Protein AF-A0A022Q478-F1 (afdb_monomer)

Nearest PDB structures (foldseek):
  3pya-assembly1_A  TM=8.268E-01  e=3.410E-11  Arabidopsis thaliana
  3pyb-assembly2_B  TM=8.211E-01  e=2.857E-10  Arabidopsis thaliana
  3pyb-assembly3_C  TM=8.195E-01  e=8.093E-10  Arabidopsis thaliana
  9d28-assembly2_A  TM=6.918E-01  e=4.727E-05  Thuja plicata
  6wkj-assembly1_A  TM=4.037E-01  e=2.045E-01  Streptomyces sp.

Solvent-accessible surface area (backbone atoms only — not comparable to full-atom values): 15703 Å² total; per-residue (Å²): 106,69,95,74,73,40,69,67,59,55,53,50,52,37,53,52,50,43,51,36,29,54,52,50,48,57,51,47,53,52,50,52,50,50,41,60,76,67,45,37,58,84,67,71,49,48,74,64,58,53,49,51,40,43,48,52,27,46,77,64,48,54,54,75,91,43,48,65,28,30,53,48,41,31,52,49,55,54,53,52,48,45,54,49,56,55,51,57,61,58,70,81,36,99,82,54,80,75,86,75,66,66,49,74,69,51,52,53,48,50,51,49,54,48,51,53,50,50,49,52,51,27,52,54,32,24,76,74,70,74,47,86,45,57,65,60,56,50,51,53,51,49,54,52,50,39,34,65,71,63,80,42,100,55,80,79,51,66,53,48,55,45,43,50,50,33,28,47,47,64,66,71,52,52,98,88,50,74,58,79,79,29,73,68,48,50,51,50,38,56,53,44,36,52,48,48,50,53,37,50,49,59,60,74,46,93,62,57,76,73,59,47,58,53,52,54,55,50,47,52,53,52,52,50,49,49,50,49,65,47,68,48,77,67,78,95,52,88,75,53,66,66,54,39,46,43,49,53,50,54,47,51,47,47,49,49,68,43,70,50,53,70,71,56,49,53,54,49,46,46,49,64,58,71,48,76,69,129

Sequence (278 aa):
MPEINEKRYLELGKLDYNRCQAQHQMEWNHMQQWYEHSNLEEFGVSKKELLLAFFVASSSIFETERYGERIAWVKTNILSNILSNHYYSTEDSSEQRTALGYSYTKVHRLIAILLETLQESTTHVLDRTGVDVSNLLLDLWGAWLKKLTGEGDEEIEQVELIVGTLNICGGHISSKDDKLSHDEYTTLCRLSNKICGQLAEFKNGNKKVNDVEWTTSEIDKDMQLLLKLVLHPNSSCNLSKDVKQTFFVVVRAFYYKAYFATEQIDSHISKVLFEKVV

Secondary structure (DSSP, 8-state):
-TTTS-HHHHHHHHHHHHHHHHHHHHHHHHHHHHHHHTTGGGGT--HHHHHHHHHHHHHHS--GGGHHHHHHHHHHHHHHHHHHHHHHHHHS-SS---SS---HHHHHHHHHHHHHHHHHHHHHHHHHHS---HHHHHHHHHHHHHHHTTSSSS---HHHHHHHHHHHHTT-S-TT-GGGG-HHHHHHHHHHHHHHHHHHHHHH----HHHHHHHHHHHHHHHHHHHHHHHS---SS---HHHHHHHHHHHHHHHHHHHS-HHHHHHHHIIIII----

Radius of gyration: 19.9 Å; Cα contacts (8 Å, |Δi|>4): 215; chains: 1; bounding box: 51×46×58 Å

Foldseek 3Di:
DCVVPPVVVVVVVQVQLQVLLVLLLVVLVVLVVLCVVLVLVLLVDDPLNLLLQLLLLCVLPSDNLLVLLSLLLSLLVSLVVSLLVVLVVVPPDPPPCDDSNQDPVNVVSSVVSVLVSLVVLQVLLCVVPVAGCSCQLCVLVVVLVCVSNVVDPDDRQSLSNSLSSSCSSVVVDHPVDPLCVDPLNVVLSVLLSVLLVLLVCLQVDPDDPVVNVVSVVVSVVSLVVLVCSLPPDDPVDDRDSVSSVSSNSSSVSSNVVSPDDPVVSVVVSCCSNPNRDD

Organism: Erythranthe guttata (NCBI:txid4155)

pLDDT: mean 85.57, std 15.4, range [39.81, 98.69]

Mean predicted aligned error: 7.25 Å

InterPro domains:
  IPR008949 Isoprenoid synthase domain superfamily [G3DSA:1.10.600.10] (20-278)
  IPR008949 Isoprenoid synthase domain superfamily [SSF48576] (7-213)
  IPR050148 Terpene synthase-like [PTHR31739] (1-276)

Structure (mmCIF, N/CA/C/O backbone):
data_AF-A0A022Q478-F1
#
_entry.id   AF-A0A022Q478-F1
#
loop_
_atom_site.group_PDB
_atom_site.id
_atom_site.type_symbol
_atom_site.label_atom_id
_atom_site.label_alt_id
_atom_site.label_comp_id
_atom_site.label_asym_id
_atom_site.label_entity_id
_atom_site.label_seq_id
_atom_site.pdbx_PDB_ins_code
_atom_site.Cartn_x
_atom_site.Cartn_y
_atom_site.Cartn_z
_atom_site.occupancy
_atom_site.B_iso_or_equiv
_atom_site.auth_seq_id
_atom_site.auth_comp_id
_atom_site.auth_asym_id
_atom_site.auth_atom_id
_atom_site.pdbx_PDB_model_num
ATOM 1 N N . MET A 1 1 ? 15.616 5.058 -35.238 1.00 70.31 1 MET A N 1
ATOM 2 C CA . MET A 1 1 ? 16.596 5.652 -34.307 1.00 70.31 1 MET A CA 1
ATOM 3 C C . MET A 1 1 ? 17.235 4.522 -33.505 1.00 70.31 1 MET A C 1
ATOM 5 O O . MET A 1 1 ? 16.542 3.955 -32.667 1.00 70.31 1 MET A O 1
ATOM 9 N N . PRO A 1 2 ? 18.480 4.116 -33.815 1.00 74.75 2 PRO A N 1
ATOM 10 C CA . PRO A 1 2 ? 19.150 2.979 -33.164 1.00 74.75 2 PRO A CA 1
ATOM 11 C C . PRO A 1 2 ? 19.312 3.149 -31.648 1.00 74.75 2 PRO A C 1
ATOM 13 O O . PRO A 1 2 ? 19.135 2.188 -30.918 1.00 74.75 2 PRO A O 1
ATOM 16 N N . GLU A 1 3 ? 19.523 4.385 -31.187 1.00 84.25 3 GLU A N 1
ATOM 17 C CA . GLU A 1 3 ? 19.610 4.764 -29.764 1.00 84.25 3 GLU A CA 1
ATOM 18 C C . GLU A 1 3 ? 18.267 4.701 -29.014 1.00 84.25 3 GLU A C 1
ATOM 20 O O . GLU A 1 3 ? 18.234 4.872 -27.805 1.00 84.25 3 GLU A O 1
ATOM 25 N N . ILE A 1 4 ? 17.152 4.473 -29.716 1.00 85.56 4 ILE A N 1
ATOM 26 C CA . ILE A 1 4 ? 15.815 4.310 -29.117 1.00 85.56 4 ILE A CA 1
ATOM 27 C C . ILE A 1 4 ? 15.354 2.854 -29.248 1.00 85.56 4 ILE A C 1
ATOM 29 O O . ILE A 1 4 ? 14.859 2.263 -28.295 1.00 85.56 4 ILE A O 1
ATOM 33 N N . ASN A 1 5 ? 15.560 2.248 -30.421 1.00 87.19 5 ASN A N 1
ATOM 34 C CA . ASN A 1 5 ? 15.111 0.890 -30.742 1.00 87.19 5 ASN A CA 1
ATOM 35 C C . ASN A 1 5 ? 16.256 -0.124 -30.605 1.00 87.19 5 ASN A C 1
ATOM 37 O O . ASN A 1 5 ? 16.586 -0.852 -31.544 1.00 87.19 5 ASN A O 1
ATOM 41 N N . GLU A 1 6 ? 16.878 -0.142 -29.431 1.00 91.88 6 GLU A N 1
ATOM 42 C CA . GLU A 1 6 ? 18.014 -0.997 -29.099 1.00 91.88 6 GLU A CA 1
ATOM 43 C C . GLU A 1 6 ? 17.528 -2.282 -28.404 1.00 91.88 6 GLU A C 1
ATOM 45 O O . GLU A 1 6 ? 16.880 -2.233 -27.357 1.00 91.88 6 GLU A O 1
ATOM 50 N N . LYS A 1 7 ? 17.899 -3.460 -28.929 1.00 93.69 7 LYS A N 1
ATOM 51 C CA . LYS A 1 7 ? 17.518 -4.760 -28.332 1.00 93.69 7 LYS A CA 1
ATOM 52 C C . LYS A 1 7 ? 17.957 -4.900 -26.870 1.00 93.69 7 LYS A C 1
ATOM 54 O O . LYS A 1 7 ? 17.265 -5.535 -26.086 1.00 93.69 7 LYS A O 1
ATOM 59 N N . ARG A 1 8 ? 19.079 -4.277 -26.495 1.00 94.00 8 ARG A N 1
ATOM 60 C CA . ARG A 1 8 ? 19.610 -4.294 -25.124 1.00 94.00 8 ARG A CA 1
ATOM 61 C C . ARG A 1 8 ? 18.637 -3.686 -24.110 1.00 94.00 8 ARG A C 1
ATOM 63 O O . ARG A 1 8 ? 18.563 -4.190 -22.998 1.00 94.00 8 ARG A O 1
ATOM 70 N N . TYR A 1 9 ? 17.876 -2.654 -24.485 1.00 95.31 9 TYR A N 1
ATOM 71 C CA . TYR A 1 9 ? 16.881 -2.050 -23.591 1.00 95.31 9 TYR A CA 1
ATOM 72 C C . TYR A 1 9 ? 15.691 -2.974 -23.356 1.00 95.31 9 TYR A C 1
ATOM 74 O O . TYR A 1 9 ? 15.223 -3.082 -22.227 1.00 95.31 9 TYR A O 1
ATOM 82 N N . LEU A 1 10 ? 15.246 -3.684 -24.398 1.00 95.56 10 LEU A N 1
ATOM 83 C CA . LEU A 1 10 ? 14.193 -4.685 -24.261 1.00 95.56 10 LEU A CA 1
ATOM 84 C C . LEU A 1 10 ? 14.636 -5.827 -23.339 1.00 95.56 10 LEU A C 1
ATOM 86 O O . LEU A 1 10 ? 13.916 -6.164 -22.406 1.00 95.56 10 LEU A O 1
ATOM 90 N N . GLU A 1 11 ? 15.825 -6.388 -23.566 1.00 96.88 11 GLU A N 1
ATOM 91 C CA . GLU A 1 11 ? 16.351 -7.477 -22.732 1.00 96.88 11 GLU A CA 1
ATOM 92 C C . GLU A 1 11 ? 16.552 -7.040 -21.275 1.00 96.88 11 GLU A C 1
ATOM 94 O O . GLU A 1 11 ? 16.166 -7.759 -20.355 1.00 96.88 11 GLU A O 1
ATOM 99 N N . LEU A 1 12 ? 17.080 -5.832 -21.049 1.00 96.56 12 LEU A N 1
ATOM 100 C CA . LEU A 1 12 ? 17.210 -5.277 -19.703 1.00 96.56 12 LEU A CA 1
ATOM 101 C C . LEU A 1 12 ? 15.843 -5.105 -19.026 1.00 96.56 12 LEU A C 1
ATOM 103 O O . LEU A 1 12 ? 15.683 -5.521 -17.882 1.00 96.56 12 LEU A O 1
ATOM 107 N N . GLY A 1 13 ? 14.852 -4.554 -19.735 1.00 97.00 13 GLY A N 1
ATOM 108 C CA . GLY A 1 13 ? 13.498 -4.374 -19.211 1.00 97.00 13 GLY A CA 1
ATOM 109 C C . GLY A 1 13 ? 12.830 -5.697 -18.829 1.00 97.00 13 GLY A C 1
ATOM 110 O O . GLY A 1 13 ? 12.208 -5.784 -17.774 1.00 97.00 13 GLY A O 1
ATOM 111 N N . LYS A 1 14 ? 13.012 -6.754 -19.631 1.00 98.12 14 LYS A N 1
ATOM 112 C CA . LYS A 1 14 ? 12.517 -8.103 -19.307 1.00 98.12 14 LYS A CA 1
ATOM 113 C C . LYS A 1 14 ? 13.161 -8.665 -18.042 1.00 98.12 14 LYS A C 1
ATOM 115 O O . LYS A 1 14 ? 12.466 -9.210 -17.186 1.00 98.12 14 LYS A O 1
ATOM 120 N N . LEU A 1 15 ? 14.485 -8.554 -17.931 1.00 97.94 15 LEU A N 1
ATOM 121 C CA . LEU A 1 15 ? 15.233 -9.066 -16.782 1.00 97.94 15 LEU A CA 1
ATOM 122 C C . LEU A 1 15 ? 14.847 -8.343 -15.490 1.00 97.94 15 LEU A C 1
ATOM 124 O O . LEU A 1 15 ? 14.594 -9.003 -14.482 1.00 97.94 15 LEU A O 1
ATOM 128 N N . ASP A 1 16 ? 14.769 -7.014 -15.529 1.00 98.19 16 ASP A N 1
ATOM 129 C CA . ASP A 1 16 ? 14.412 -6.200 -14.368 1.00 98.19 16 ASP A CA 1
ATOM 130 C C . ASP A 1 16 ? 12.963 -6.445 -13.921 1.00 98.19 16 ASP A C 1
ATOM 132 O O . ASP A 1 16 ? 12.709 -6.704 -12.741 1.00 98.19 16 ASP A O 1
ATOM 136 N N . TYR A 1 17 ? 12.025 -6.510 -14.874 1.00 98.44 17 TYR A N 1
ATOM 137 C CA . TYR A 1 17 ? 10.628 -6.841 -14.594 1.00 98.44 17 TYR A CA 1
ATOM 138 C C . TYR A 1 17 ? 10.494 -8.213 -13.927 1.00 98.44 17 TYR A C 1
ATOM 140 O O . TYR A 1 17 ? 9.882 -8.341 -12.867 1.00 98.44 17 TYR A O 1
ATOM 148 N N . ASN A 1 18 ? 11.107 -9.248 -14.513 1.00 98.38 18 ASN A N 1
ATOM 149 C CA . ASN A 1 18 ? 11.042 -10.609 -13.981 1.00 98.38 18 ASN A CA 1
ATOM 150 C C . ASN A 1 18 ? 11.723 -10.733 -12.609 1.00 98.38 18 ASN A C 1
ATOM 152 O O . ASN A 1 18 ? 11.308 -11.561 -11.796 1.00 98.38 18 ASN A O 1
ATOM 156 N N . ARG A 1 19 ? 12.749 -9.917 -12.330 1.00 97.94 19 ARG A N 1
ATOM 157 C CA . ARG A 1 19 ? 13.389 -9.838 -11.011 1.00 97.94 19 ARG A CA 1
ATOM 158 C C . ARG A 1 19 ? 12.444 -9.239 -9.970 1.00 97.94 19 ARG A C 1
ATOM 160 O O . ARG A 1 19 ? 12.287 -9.834 -8.905 1.00 97.94 19 ARG A O 1
ATOM 167 N N . CYS A 1 20 ? 11.808 -8.107 -10.275 1.00 98.25 20 CYS A N 1
ATOM 168 C CA . CYS A 1 20 ? 10.829 -7.486 -9.380 1.00 98.25 20 CYS A CA 1
ATOM 169 C C . CYS A 1 20 ? 9.635 -8.420 -9.136 1.00 98.25 20 CYS A C 1
ATOM 171 O O . CYS A 1 20 ? 9.276 -8.665 -7.988 1.00 98.25 20 CYS A O 1
ATOM 173 N N . GLN A 1 21 ? 9.095 -9.038 -10.192 1.00 98.56 21 GLN A N 1
ATOM 174 C CA . GLN A 1 21 ? 7.990 -9.993 -10.082 1.00 98.56 21 GLN A CA 1
ATOM 175 C C . GLN A 1 21 ? 8.345 -11.192 -9.187 1.00 98.56 21 GLN A C 1
ATOM 177 O O . GLN A 1 21 ? 7.542 -11.586 -8.345 1.00 98.56 21 GLN A O 1
ATOM 182 N N . ALA A 1 22 ? 9.549 -11.762 -9.318 1.00 98.31 22 ALA A N 1
ATOM 183 C CA . ALA A 1 22 ? 9.980 -12.877 -8.470 1.00 98.31 22 ALA A CA 1
ATOM 184 C C . ALA A 1 22 ? 10.051 -12.488 -6.981 1.00 98.31 22 ALA A C 1
ATOM 186 O O . ALA A 1 22 ? 9.660 -13.271 -6.116 1.00 98.31 22 ALA A O 1
ATOM 187 N N . GLN A 1 23 ? 10.509 -11.270 -6.684 1.00 97.88 23 GLN A N 1
ATOM 188 C CA . GLN A 1 23 ? 10.492 -10.716 -5.330 1.00 97.88 23 GLN A CA 1
ATOM 189 C C . GLN A 1 23 ? 9.049 -10.541 -4.823 1.00 97.88 23 GLN A C 1
ATOM 191 O O . GLN A 1 23 ? 8.733 -10.983 -3.718 1.00 97.88 23 GLN A O 1
ATOM 196 N N . HIS A 1 24 ? 8.150 -9.997 -5.650 1.00 98.56 24 HIS A N 1
ATOM 197 C CA . HIS A 1 24 ? 6.732 -9.846 -5.299 1.00 98.56 24 HIS A CA 1
ATOM 198 C C . HIS A 1 24 ? 6.044 -11.188 -5.031 1.00 98.56 24 HIS A C 1
ATOM 200 O O . HIS A 1 24 ? 5.220 -11.284 -4.129 1.00 98.56 24 HIS A O 1
ATOM 206 N N . GLN A 1 25 ? 6.404 -12.256 -5.742 1.00 98.56 25 GLN A N 1
ATOM 207 C CA . GLN A 1 25 ? 5.882 -13.602 -5.470 1.00 98.56 25 GLN A CA 1
ATOM 208 C C . GLN A 1 25 ? 6.339 -14.144 -4.107 1.00 98.56 25 GLN A C 1
ATOM 210 O O . GLN A 1 25 ? 5.549 -14.763 -3.394 1.00 98.56 25 GLN A O 1
ATOM 215 N N . MET A 1 26 ? 7.593 -13.897 -3.714 1.00 98.25 26 MET A N 1
ATOM 216 C CA . MET A 1 26 ? 8.088 -14.276 -2.383 1.00 98.25 26 MET A CA 1
ATOM 217 C C . MET A 1 26 ? 7.366 -13.505 -1.274 1.00 98.25 26 MET A C 1
ATOM 219 O O . MET A 1 26 ? 6.973 -14.075 -0.261 1.00 98.25 26 MET A O 1
ATOM 223 N N . GLU A 1 27 ? 7.143 -12.215 -1.480 1.00 98.31 27 GLU A N 1
ATOM 224 C CA . GLU A 1 27 ? 6.414 -11.361 -0.542 1.00 98.31 27 GLU A CA 1
ATOM 225 C C . GLU A 1 27 ? 4.936 -11.728 -0.441 1.00 98.31 27 GLU A C 1
ATOM 227 O O . GLU A 1 27 ? 4.380 -11.717 0.655 1.00 98.31 27 GLU A O 1
ATOM 232 N N . TRP A 1 28 ? 4.309 -12.107 -1.557 1.00 98.56 28 TRP A N 1
ATOM 233 C CA . TRP A 1 28 ? 2.944 -12.617 -1.567 1.00 98.56 28 TRP A CA 1
ATOM 234 C C . TRP A 1 28 ? 2.808 -13.858 -0.679 1.00 98.56 28 TRP A C 1
ATOM 236 O O . TRP A 1 28 ? 1.892 -13.920 0.139 1.00 98.56 28 TRP A O 1
ATOM 246 N N . ASN A 1 29 ? 3.763 -14.794 -0.745 1.00 98.38 29 ASN A N 1
ATOM 247 C CA . ASN A 1 29 ? 3.774 -15.961 0.142 1.00 98.38 29 ASN A CA 1
ATOM 248 C C . ASN A 1 29 ? 3.832 -15.552 1.626 1.00 98.38 29 ASN A C 1
ATOM 250 O O . ASN A 1 29 ? 3.092 -16.103 2.442 1.00 98.38 29 ASN A O 1
ATOM 254 N N . HIS A 1 30 ? 4.652 -14.557 1.983 1.00 97.25 30 HIS A N 1
ATOM 255 C CA . HIS A 1 30 ? 4.690 -14.026 3.351 1.00 97.25 30 HIS A CA 1
ATOM 256 C C . HIS A 1 30 ? 3.374 -13.337 3.750 1.00 97.25 30 HIS A C 1
ATOM 258 O O . HIS A 1 30 ? 2.936 -13.466 4.892 1.00 97.25 30 HIS A O 1
ATOM 264 N N . MET A 1 31 ? 2.693 -12.652 2.826 1.00 98.00 31 MET A N 1
ATOM 265 C CA . MET A 1 31 ? 1.370 -12.068 3.091 1.00 98.00 31 MET A CA 1
ATOM 266 C C . MET A 1 31 ? 0.289 -13.120 3.305 1.00 98.00 31 MET A C 1
ATOM 268 O O . MET A 1 31 ? -0.559 -12.945 4.179 1.00 98.00 31 MET A O 1
ATOM 272 N N . GLN A 1 32 ? 0.340 -14.237 2.580 1.00 98.38 32 GLN A N 1
ATOM 273 C CA . GLN A 1 32 ? -0.546 -15.371 2.842 1.00 98.38 32 GLN A CA 1
ATOM 274 C C . GLN A 1 32 ? -0.293 -15.972 4.230 1.00 98.38 32 GLN A C 1
ATOM 276 O O . GLN A 1 32 ? -1.248 -16.249 4.952 1.00 98.38 32 GLN A O 1
ATOM 281 N N . GLN A 1 33 ? 0.973 -16.109 4.637 1.00 98.06 33 GLN A N 1
ATOM 282 C CA . GLN A 1 33 ? 1.318 -16.566 5.986 1.00 98.06 33 GLN A CA 1
ATOM 283 C C . GLN A 1 33 ? 0.805 -15.602 7.057 1.00 98.06 33 GLN A C 1
ATOM 285 O O . GLN A 1 33 ? 0.220 -16.057 8.035 1.00 98.06 33 GLN A O 1
ATOM 290 N N . TRP A 1 34 ? 0.983 -14.290 6.876 1.00 97.88 34 TRP A N 1
ATOM 291 C CA . TRP A 1 34 ? 0.445 -13.275 7.785 1.00 97.88 34 TRP A CA 1
ATOM 292 C C . TRP A 1 34 ? -1.082 -13.376 7.907 1.00 97.88 34 TRP A C 1
ATOM 294 O O . TRP A 1 34 ? -1.606 -13.415 9.016 1.00 97.88 34 TRP A O 1
ATOM 304 N N . TYR A 1 35 ? -1.794 -13.519 6.785 1.00 98.25 35 TYR A N 1
ATOM 305 C CA . TYR A 1 35 ? -3.249 -13.696 6.770 1.00 98.25 35 TYR A CA 1
ATOM 306 C C . TYR A 1 35 ? -3.715 -14.902 7.593 1.00 98.25 35 TYR A C 1
ATOM 308 O O . TYR A 1 35 ? -4.679 -14.796 8.354 1.00 98.25 35 TYR A O 1
ATOM 316 N N . GLU A 1 36 ? -3.023 -16.035 7.454 1.00 98.00 36 GLU A N 1
ATOM 317 C CA . GLU A 1 36 ? -3.343 -17.275 8.165 1.00 98.00 36 GLU A CA 1
ATOM 318 C C . GLU A 1 36 ? -2.988 -17.183 9.658 1.00 98.00 36 GLU A C 1
ATOM 320 O O . GLU A 1 36 ? -3.821 -17.520 10.498 1.00 98.00 36 GLU A O 1
ATOM 325 N N . HIS A 1 37 ? -1.813 -16.646 10.010 1.00 96.44 37 HIS A N 1
ATOM 326 C CA . HIS A 1 37 ? -1.395 -16.469 11.410 1.00 96.44 37 HIS A CA 1
ATOM 327 C C . HIS A 1 37 ? -2.286 -15.482 12.171 1.00 96.44 37 HIS A C 1
ATOM 329 O O . HIS A 1 37 ? -2.618 -15.716 13.331 1.00 96.44 37 HIS A O 1
ATOM 335 N N . SER A 1 38 ? -2.702 -14.393 11.522 1.00 95.81 38 SER A N 1
ATOM 336 C CA . SER A 1 38 ? -3.592 -13.391 12.115 1.00 95.81 38 SER A CA 1
ATOM 337 C C . SER A 1 38 ? -5.076 -13.788 12.059 1.00 95.81 38 SER A C 1
ATOM 339 O O . SER A 1 38 ? -5.915 -13.083 12.618 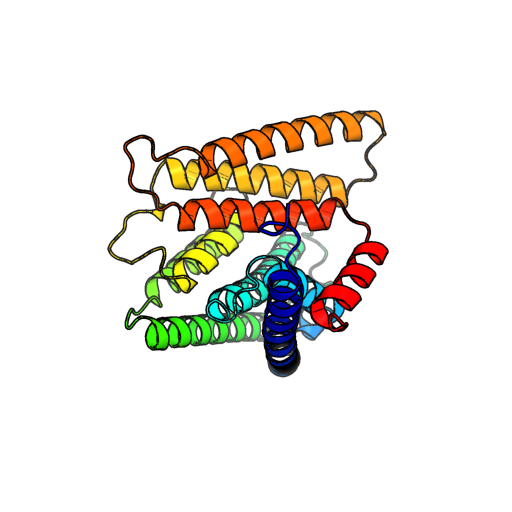1.00 95.81 38 SER A O 1
ATOM 341 N N . ASN A 1 39 ? -5.412 -14.917 11.421 1.00 94.94 39 ASN A N 1
ATOM 342 C CA . ASN A 1 39 ? -6.776 -15.403 11.196 1.00 94.94 39 ASN A CA 1
ATOM 343 C C . ASN A 1 39 ? -7.715 -14.322 10.624 1.00 94.94 39 ASN A C 1
ATOM 345 O O . ASN A 1 39 ? -8.820 -14.111 11.126 1.00 94.94 39 ASN A O 1
ATOM 349 N N . LEU A 1 40 ? -7.263 -13.599 9.593 1.00 95.31 40 LEU A N 1
ATOM 350 C CA . LEU A 1 40 ? -7.979 -12.423 9.071 1.00 95.31 40 LEU A CA 1
ATOM 351 C C . LEU A 1 40 ? -9.352 -12.758 8.464 1.00 95.31 40 LEU A C 1
ATOM 353 O O . LEU A 1 40 ? -10.222 -11.889 8.401 1.00 95.31 40 LEU A O 1
ATOM 357 N N . GLU A 1 41 ? -9.580 -14.020 8.091 1.00 94.38 41 GLU A N 1
ATOM 358 C CA . GLU A 1 41 ? -10.892 -14.528 7.670 1.00 94.38 41 GLU A CA 1
ATOM 359 C C . GLU A 1 41 ? -11.967 -14.323 8.751 1.00 94.38 41 GLU A C 1
ATOM 361 O O . GLU A 1 41 ? -13.100 -13.954 8.450 1.00 94.38 41 GLU A O 1
ATOM 366 N N . GLU A 1 42 ? -11.607 -14.466 10.031 1.00 90.69 42 GLU A N 1
ATOM 367 C CA . GLU A 1 42 ? -12.523 -14.261 11.163 1.00 90.69 42 GLU A CA 1
ATOM 368 C C . GLU A 1 42 ? -12.978 -12.801 11.315 1.00 90.69 42 GLU A C 1
ATOM 370 O O . GLU A 1 42 ? -14.009 -12.527 11.940 1.00 90.69 42 GLU A O 1
ATOM 375 N N . PHE A 1 43 ? -12.210 -11.875 10.739 1.00 90.31 43 PHE A N 1
ATOM 376 C CA . PHE A 1 43 ? -12.500 -10.445 10.679 1.00 90.31 43 PHE A CA 1
ATOM 377 C C . PHE A 1 43 ? -13.198 -10.044 9.366 1.00 90.31 43 PHE A C 1
ATOM 379 O O . PHE A 1 43 ? -13.361 -8.858 9.086 1.00 90.31 43 PHE A O 1
ATOM 386 N N . GLY A 1 44 ? -13.615 -11.025 8.556 1.00 90.94 44 GLY A N 1
ATOM 387 C CA . GLY A 1 44 ? -14.347 -10.811 7.308 1.00 90.94 44 GLY A CA 1
ATOM 388 C C . GLY A 1 44 ? -13.471 -10.483 6.100 1.00 90.94 44 GLY A C 1
ATOM 389 O O . GLY A 1 44 ? -14.010 -10.133 5.056 1.00 90.94 44 GLY A O 1
ATOM 390 N N . VAL A 1 45 ? -12.144 -10.601 6.207 1.00 95.00 45 VAL A N 1
ATOM 391 C CA . VAL A 1 45 ? -11.236 -10.349 5.080 1.00 95.00 45 VAL A CA 1
ATOM 392 C C . VAL A 1 45 ? -11.100 -11.609 4.241 1.00 95.00 45 VAL A C 1
ATOM 394 O O . VAL A 1 45 ? -10.636 -12.642 4.720 1.00 95.00 45 VAL A O 1
ATOM 397 N N . SER A 1 46 ? -11.432 -11.529 2.960 1.00 96.56 46 SER A N 1
ATOM 398 C CA . SER A 1 46 ? -11.228 -12.618 2.006 1.00 96.56 46 SER A CA 1
ATOM 399 C C . SER A 1 46 ? -9.792 -12.660 1.464 1.00 96.56 46 SER A C 1
ATOM 401 O O . SER A 1 46 ? -9.108 -11.641 1.338 1.00 96.56 46 SER A O 1
ATOM 403 N N . LYS A 1 47 ? -9.339 -13.844 1.023 1.00 97.06 47 LYS A N 1
ATOM 404 C CA . LYS A 1 47 ? -8.052 -13.983 0.309 1.00 97.06 47 LYS A CA 1
ATOM 405 C C . LYS A 1 47 ? -7.998 -13.140 -0.977 1.00 97.06 47 LYS A C 1
ATOM 407 O O . LYS A 1 47 ? -6.922 -12.685 -1.358 1.00 97.06 47 LYS A O 1
ATOM 412 N N . LYS A 1 48 ? -9.147 -12.900 -1.628 1.00 96.88 48 LYS A N 1
ATOM 413 C CA . LYS A 1 48 ? -9.240 -12.042 -2.823 1.00 96.88 48 LYS A CA 1
ATOM 414 C C . LYS A 1 48 ? -8.982 -10.574 -2.484 1.00 96.88 48 LYS A C 1
ATOM 416 O O . LYS A 1 48 ? -8.259 -9.909 -3.220 1.00 96.88 48 LYS A O 1
ATOM 421 N N . GLU A 1 49 ? -9.522 -10.075 -1.373 1.00 96.31 49 GLU A N 1
ATOM 422 C CA . GLU A 1 49 ? -9.257 -8.705 -0.912 1.00 96.31 49 GLU A CA 1
ATOM 423 C C . GLU A 1 49 ? -7.792 -8.508 -0.532 1.00 96.31 49 GLU A C 1
ATOM 425 O O . GLU A 1 49 ? -7.199 -7.502 -0.920 1.00 96.31 49 GLU A O 1
ATOM 430 N N . LEU A 1 50 ? -7.185 -9.491 0.141 1.00 98.38 50 LEU A N 1
ATOM 431 C CA . LEU A 1 50 ? -5.753 -9.471 0.433 1.00 98.38 50 LEU A CA 1
ATOM 432 C C . LEU A 1 50 ? -4.914 -9.434 -0.853 1.00 98.38 50 LEU A C 1
ATOM 434 O O . LEU A 1 50 ? -4.007 -8.610 -0.964 1.00 98.38 50 LEU A O 1
ATOM 438 N N . LEU A 1 51 ? -5.224 -10.292 -1.833 1.00 98.62 51 LEU A N 1
ATOM 439 C CA . LEU A 1 51 ? -4.512 -10.328 -3.114 1.00 98.62 51 LEU A CA 1
ATOM 440 C C . LEU A 1 51 ? -4.663 -9.013 -3.884 1.00 98.62 51 LEU A C 1
ATOM 442 O O . LEU A 1 51 ? -3.690 -8.516 -4.445 1.00 98.62 51 LEU A O 1
ATOM 446 N N . LEU A 1 52 ? -5.860 -8.423 -3.881 1.00 98.00 52 LEU A N 1
ATOM 447 C CA . LEU A 1 52 ? -6.102 -7.125 -4.503 1.00 98.00 52 LEU A CA 1
ATOM 448 C C . LEU A 1 52 ? -5.292 -6.017 -3.821 1.00 98.00 52 LEU A C 1
ATOM 450 O O . LEU A 1 52 ? -4.668 -5.214 -4.511 1.00 98.00 52 LEU A O 1
ATOM 454 N N . ALA A 1 53 ? -5.288 -5.967 -2.486 1.00 98.06 53 ALA A N 1
ATOM 455 C CA . ALA A 1 53 ? -4.490 -5.000 -1.735 1.00 98.06 53 ALA A CA 1
ATOM 456 C C . ALA A 1 53 ? -2.993 -5.170 -2.037 1.00 98.06 53 ALA A C 1
ATOM 458 O O . ALA A 1 53 ? -2.308 -4.186 -2.322 1.00 98.06 53 ALA A O 1
ATOM 459 N N . PHE A 1 54 ? -2.511 -6.417 -2.062 1.00 98.69 54 PHE A N 1
ATOM 460 C CA . PHE A 1 54 ? -1.133 -6.741 -2.414 1.00 98.69 54 PHE A CA 1
ATOM 461 C C . PHE A 1 54 ? -0.770 -6.295 -3.832 1.00 98.69 54 PHE A C 1
ATOM 463 O O . PHE A 1 54 ? 0.214 -5.582 -4.008 1.00 98.69 54 PHE A O 1
ATOM 470 N N . PHE A 1 55 ? -1.590 -6.637 -4.825 1.00 98.69 55 PHE A N 1
ATOM 471 C CA . PHE A 1 55 ? -1.395 -6.234 -6.217 1.00 98.69 55 PHE A CA 1
ATOM 472 C C . PHE A 1 55 ? -1.368 -4.713 -6.399 1.00 98.69 55 PHE A C 1
ATOM 474 O O . PHE A 1 55 ? -0.552 -4.182 -7.152 1.00 98.69 55 PHE A O 1
ATOM 481 N N . VAL A 1 56 ? -2.260 -3.995 -5.716 1.00 98.12 56 VAL A N 1
ATOM 482 C CA . VAL A 1 56 ? -2.328 -2.532 -5.798 1.00 98.12 56 VAL A CA 1
ATOM 483 C C . VAL A 1 56 ? -1.070 -1.895 -5.215 1.00 98.12 56 VAL A C 1
ATOM 485 O O . VAL A 1 56 ? -0.530 -0.970 -5.822 1.00 98.12 56 VAL A O 1
ATOM 488 N N . ALA A 1 57 ? -0.563 -2.405 -4.091 1.00 98.38 57 ALA A N 1
ATOM 489 C CA . ALA A 1 57 ? 0.696 -1.935 -3.527 1.00 98.38 57 ALA A CA 1
ATOM 490 C C . ALA A 1 57 ? 1.893 -2.309 -4.425 1.00 98.38 57 ALA A C 1
ATOM 492 O O . ALA A 1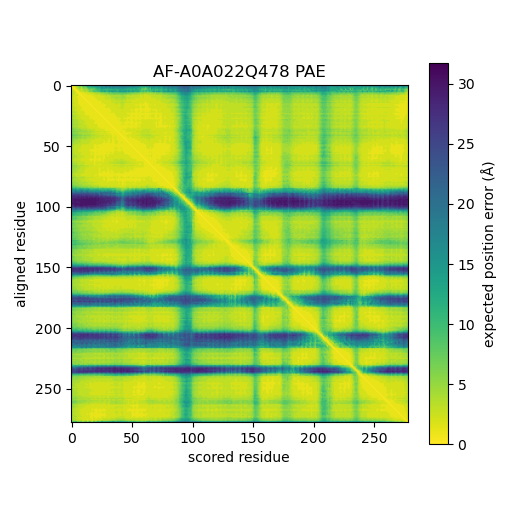 57 ? 2.734 -1.455 -4.712 1.00 98.38 57 ALA A O 1
ATOM 493 N N . SER A 1 58 ? 1.952 -3.550 -4.925 1.00 98.12 58 SER A N 1
ATOM 494 C CA . SER A 1 58 ? 3.071 -4.071 -5.723 1.00 98.12 58 SER A CA 1
ATOM 495 C C . SER A 1 58 ? 3.216 -3.427 -7.099 1.00 98.12 58 SER A C 1
ATOM 497 O O . SER A 1 58 ? 4.329 -3.157 -7.536 1.00 98.12 58 SER A O 1
ATOM 499 N N . SER A 1 59 ? 2.101 -3.108 -7.756 1.00 97.31 59 SER A N 1
ATOM 500 C CA . SER A 1 59 ? 2.089 -2.364 -9.022 1.00 97.31 59 SER A CA 1
ATOM 501 C C . SER A 1 59 ? 2.323 -0.858 -8.851 1.00 97.31 59 SER A C 1
ATOM 503 O O . SER A 1 59 ? 2.622 -0.167 -9.826 1.00 97.31 59 SER A O 1
ATOM 505 N N . SER A 1 60 ? 2.209 -0.339 -7.626 1.00 97.62 60 SER A N 1
ATOM 506 C CA . SER A 1 60 ? 2.376 1.087 -7.327 1.00 97.62 60 SER A CA 1
ATOM 507 C C . SER A 1 60 ? 3.777 1.447 -6.830 1.00 97.62 60 SER A C 1
ATOM 509 O O . SER A 1 60 ? 4.277 2.511 -7.191 1.00 97.62 60 SER A O 1
ATOM 511 N N . ILE A 1 61 ? 4.395 0.575 -6.029 1.00 97.69 61 ILE A N 1
ATOM 512 C CA . ILE A 1 61 ? 5.749 0.719 -5.466 1.00 97.69 61 ILE A CA 1
ATOM 513 C C . ILE A 1 61 ? 6.549 -0.537 -5.839 1.00 97.69 61 ILE A C 1
ATOM 515 O O . ILE A 1 61 ? 6.786 -1.410 -5.022 1.00 97.69 61 ILE A O 1
ATOM 519 N N . PHE A 1 62 ? 6.883 -0.733 -7.108 1.00 97.56 62 PHE A N 1
ATOM 520 C CA . PHE A 1 62 ? 7.374 -2.036 -7.580 1.00 97.56 62 PHE A CA 1
ATOM 521 C C . PHE A 1 62 ? 8.840 -2.324 -7.224 1.00 97.56 62 PHE A C 1
ATOM 523 O O . PHE A 1 62 ? 9.263 -3.480 -7.298 1.00 97.56 62 PHE A O 1
ATOM 530 N N . GLU A 1 63 ? 9.607 -1.310 -6.828 1.00 97.00 63 GLU A N 1
ATOM 531 C CA . GLU A 1 63 ? 11.041 -1.417 -6.596 1.00 97.00 63 GLU A CA 1
ATOM 532 C C . GLU A 1 63 ? 11.367 -2.370 -5.431 1.00 97.00 63 GLU A C 1
ATOM 534 O O . GLU A 1 63 ? 10.705 -2.384 -4.386 1.00 97.00 63 GLU A O 1
ATOM 539 N N . THR A 1 64 ? 12.396 -3.203 -5.605 1.00 95.81 64 THR A N 1
ATOM 540 C CA . THR A 1 64 ? 12.723 -4.287 -4.660 1.00 95.81 64 THR A CA 1
ATOM 541 C C . THR A 1 64 ? 13.131 -3.777 -3.274 1.00 95.81 64 THR A C 1
ATOM 543 O O . THR A 1 64 ? 12.798 -4.375 -2.255 1.00 95.81 64 THR A O 1
ATOM 546 N N . GLU A 1 65 ? 13.806 -2.636 -3.222 1.00 93.50 65 GLU A N 1
ATOM 547 C CA . GLU A 1 65 ? 14.330 -1.973 -2.028 1.00 93.50 65 GLU A CA 1
ATOM 548 C C . GLU A 1 65 ? 13.252 -1.256 -1.200 1.00 93.50 65 GLU A C 1
ATOM 550 O O . GLU A 1 65 ? 13.474 -0.902 -0.038 1.00 93.50 65 GLU A O 1
ATOM 555 N N . ARG A 1 66 ? 12.060 -1.077 -1.779 1.00 94.75 66 ARG A N 1
ATOM 556 C CA . ARG A 1 66 ? 10.912 -0.417 -1.144 1.00 94.75 66 ARG A CA 1
ATOM 557 C C . ARG A 1 66 ? 9.902 -1.415 -0.583 1.00 94.75 66 ARG A C 1
ATOM 559 O O . ARG A 1 66 ? 8.738 -1.078 -0.369 1.00 94.75 66 ARG A O 1
ATOM 566 N N . TYR A 1 67 ? 10.329 -2.653 -0.316 1.00 93.69 67 TYR A N 1
ATOM 567 C CA . TYR A 1 67 ? 9.409 -3.695 0.136 1.00 93.69 67 TYR A CA 1
ATOM 568 C C . TYR A 1 67 ? 8.688 -3.351 1.442 1.00 93.69 67 TYR A C 1
ATOM 570 O O . TYR A 1 67 ? 7.489 -3.596 1.548 1.00 93.69 67 TYR A O 1
ATOM 578 N N . GLY A 1 68 ? 9.377 -2.721 2.400 1.00 93.88 68 GLY A N 1
ATOM 579 C CA . GLY A 1 68 ? 8.772 -2.321 3.671 1.00 93.88 68 GLY A CA 1
ATOM 580 C C . GLY A 1 68 ? 7.580 -1.382 3.499 1.00 93.88 68 GLY A C 1
ATOM 581 O O . GLY A 1 68 ? 6.547 -1.586 4.124 1.00 93.88 68 GLY A O 1
ATOM 582 N N . GLU A 1 69 ? 7.686 -0.401 2.600 1.00 95.81 69 GLU A N 1
ATOM 583 C CA . GLU A 1 69 ? 6.592 0.527 2.279 1.00 95.81 69 GLU A CA 1
ATOM 584 C C . GLU A 1 69 ? 5.395 -0.224 1.693 1.00 95.81 69 GLU A C 1
ATOM 586 O O . GLU A 1 69 ? 4.251 -0.027 2.092 1.00 95.81 69 GLU A O 1
ATOM 591 N N . ARG A 1 70 ? 5.666 -1.158 0.787 1.00 97.00 70 ARG A N 1
ATOM 592 C CA . ARG A 1 70 ? 4.642 -1.976 0.141 1.00 97.00 70 ARG A CA 1
ATOM 593 C C . ARG A 1 70 ? 3.890 -2.869 1.115 1.00 97.00 70 ARG A C 1
ATOM 595 O O . ARG A 1 70 ? 2.665 -2.903 1.084 1.00 97.00 70 ARG A O 1
ATOM 602 N N . ILE A 1 71 ? 4.613 -3.581 1.979 1.00 97.25 71 ILE A N 1
ATOM 603 C CA . ILE A 1 71 ? 4.010 -4.454 2.990 1.00 97.25 71 ILE A CA 1
ATOM 604 C C . ILE A 1 71 ? 3.232 -3.622 4.011 1.00 97.25 71 ILE A C 1
ATOM 606 O O . ILE A 1 71 ? 2.096 -3.975 4.335 1.00 97.25 71 ILE A O 1
ATOM 610 N N . ALA A 1 72 ? 3.787 -2.488 4.451 1.00 96.94 72 ALA A N 1
ATOM 611 C CA . ALA A 1 72 ? 3.095 -1.562 5.339 1.00 96.94 72 ALA A CA 1
ATOM 612 C C . ALA A 1 72 ? 1.791 -1.051 4.710 1.00 96.94 72 ALA A C 1
ATOM 614 O O . ALA A 1 72 ? 0.758 -1.061 5.371 1.00 96.94 72 ALA A O 1
ATOM 615 N N . TRP A 1 73 ? 1.784 -0.704 3.417 1.00 98.00 73 TRP A N 1
ATOM 616 C CA . TRP A 1 73 ? 0.558 -0.308 2.719 1.00 98.00 73 TRP A CA 1
ATOM 617 C C . TRP A 1 73 ? -0.507 -1.405 2.772 1.00 98.00 73 TRP A C 1
ATOM 619 O O . TRP A 1 73 ? -1.637 -1.137 3.183 1.00 98.00 73 TRP A O 1
ATOM 629 N N . VAL A 1 74 ? -0.162 -2.642 2.402 1.00 98.31 74 VAL A N 1
ATOM 630 C CA . VAL A 1 74 ? -1.120 -3.760 2.404 1.00 98.31 74 VAL A CA 1
ATOM 631 C C . VAL A 1 74 ? -1.718 -3.950 3.792 1.00 98.31 74 VAL A C 1
ATOM 633 O O . VAL A 1 74 ? -2.941 -3.952 3.938 1.00 98.31 74 VAL A O 1
ATOM 636 N N . LYS A 1 75 ? -0.871 -4.052 4.822 1.00 98.00 75 LYS A N 1
ATOM 637 C CA . LYS A 1 75 ? -1.328 -4.288 6.193 1.00 98.00 75 LYS A CA 1
ATOM 638 C C . LYS A 1 75 ? -2.153 -3.117 6.730 1.00 98.00 75 LYS A C 1
ATOM 640 O O . LYS A 1 75 ? -3.226 -3.349 7.282 1.00 98.00 75 LYS A O 1
ATOM 645 N N . THR A 1 76 ? -1.737 -1.871 6.490 1.00 97.38 76 THR A N 1
ATOM 646 C CA . THR A 1 76 ? -2.512 -0.674 6.853 1.00 97.38 76 THR A CA 1
ATOM 647 C C . THR A 1 76 ? -3.873 -0.659 6.177 1.00 97.38 76 THR A C 1
ATOM 649 O O . THR A 1 76 ? -4.875 -0.385 6.835 1.00 97.38 76 THR A O 1
ATOM 652 N N . ASN A 1 77 ? -3.950 -0.984 4.883 1.00 95.06 77 ASN A N 1
ATOM 653 C CA . ASN A 1 77 ? -5.221 -1.005 4.166 1.00 95.06 77 ASN A CA 1
ATOM 654 C C . ASN A 1 77 ? -6.178 -2.056 4.745 1.00 95.06 77 ASN A C 1
ATOM 656 O O . ASN A 1 77 ? -7.337 -1.747 4.998 1.00 95.06 77 ASN A O 1
ATOM 660 N N . ILE A 1 78 ? -5.688 -3.269 5.010 1.00 96.50 78 ILE A N 1
ATOM 661 C CA . ILE A 1 78 ? -6.504 -4.346 5.577 1.00 96.50 78 ILE A CA 1
ATOM 662 C C . ILE A 1 78 ? -6.962 -4.013 7.002 1.00 96.50 78 ILE A C 1
ATOM 664 O O . ILE A 1 78 ? -8.156 -4.077 7.288 1.00 96.50 78 ILE A O 1
ATOM 668 N N . LEU A 1 79 ? -6.046 -3.614 7.886 1.00 95.81 79 LEU A N 1
ATOM 669 C CA . LEU A 1 79 ? -6.370 -3.350 9.289 1.00 95.81 79 LEU A CA 1
ATOM 670 C C . LEU A 1 79 ? -7.290 -2.136 9.452 1.00 95.81 79 LEU A C 1
ATOM 672 O O . LEU A 1 79 ? -8.266 -2.216 10.196 1.00 95.81 79 LEU A O 1
ATOM 676 N N . SER A 1 80 ? -7.038 -1.044 8.721 1.00 93.19 80 SER A N 1
ATOM 677 C CA . SER A 1 80 ? -7.922 0.131 8.752 1.00 93.19 80 SER A CA 1
ATOM 678 C C . SER A 1 80 ? -9.325 -0.183 8.226 1.00 93.19 80 SER A C 1
ATOM 680 O O . SER A 1 80 ? -10.298 0.307 8.796 1.00 93.19 80 SER A O 1
ATOM 682 N N . ASN A 1 81 ? -9.462 -1.048 7.211 1.00 90.44 81 ASN A N 1
ATOM 683 C CA . ASN A 1 81 ? -10.769 -1.511 6.733 1.00 90.44 81 ASN A CA 1
ATOM 684 C C . ASN A 1 81 ? -11.507 -2.348 7.785 1.00 90.44 81 ASN A C 1
ATOM 686 O O . ASN A 1 81 ? -12.687 -2.103 8.022 1.00 90.44 81 ASN A O 1
ATOM 690 N N . ILE A 1 82 ? -10.832 -3.303 8.442 1.00 90.75 82 ILE A N 1
ATOM 691 C CA . ILE A 1 82 ? -11.443 -4.105 9.518 1.00 90.75 82 ILE A CA 1
ATOM 692 C C . ILE A 1 82 ? -11.952 -3.185 10.635 1.00 90.75 82 ILE A C 1
ATOM 694 O O . ILE A 1 82 ? -13.093 -3.320 11.077 1.00 90.75 82 ILE A O 1
ATOM 698 N N . LEU A 1 83 ? -11.111 -2.244 11.079 1.00 88.69 83 LEU A N 1
ATOM 699 C CA . LEU A 1 83 ? -11.427 -1.310 12.161 1.00 88.69 83 LEU A CA 1
ATOM 700 C C . LEU A 1 83 ? -12.588 -0.379 11.793 1.00 88.69 83 LEU A C 1
ATOM 702 O O . LEU A 1 83 ? -13.504 -0.207 12.594 1.00 88.69 83 LEU A O 1
ATOM 706 N N . SER A 1 84 ? -12.589 0.154 10.570 1.00 84.44 84 SER A N 1
ATOM 707 C CA . SER A 1 84 ? -13.670 1.016 10.079 1.00 84.44 84 SER A CA 1
ATOM 708 C C . SER A 1 84 ? -14.988 0.248 9.979 1.00 84.44 84 SER A C 1
ATOM 710 O O . SER A 1 84 ? -16.001 0.686 10.517 1.00 84.44 84 SER A O 1
ATOM 712 N N . ASN A 1 85 ? -14.977 -0.943 9.372 1.00 80.19 85 ASN A N 1
ATOM 713 C CA . ASN A 1 85 ? -16.172 -1.780 9.241 1.00 80.19 85 ASN A CA 1
ATOM 714 C C . ASN A 1 85 ? -16.729 -2.203 10.602 1.00 80.19 85 ASN A C 1
ATOM 716 O O . ASN A 1 85 ? -17.946 -2.273 10.769 1.00 80.19 85 ASN A O 1
ATOM 720 N N . HIS A 1 86 ? -15.856 -2.474 11.575 1.00 73.88 86 HIS A N 1
ATOM 721 C CA . HIS A 1 86 ? -16.275 -2.748 12.942 1.00 73.88 86 HIS A CA 1
ATOM 722 C C . HIS A 1 86 ? -17.034 -1.561 13.544 1.00 73.88 86 HIS A C 1
ATOM 724 O O . HIS A 1 86 ? -18.133 -1.760 14.054 1.00 73.88 86 HIS A O 1
ATOM 730 N N . TYR A 1 87 ? -16.472 -0.353 13.462 1.00 68.31 87 TYR A N 1
ATOM 731 C CA . TYR A 1 87 ? -17.042 0.830 14.103 1.00 68.31 87 TYR A CA 1
ATOM 732 C C . TYR A 1 87 ? -18.345 1.299 13.434 1.00 68.31 87 TYR A C 1
ATOM 734 O O . TYR A 1 87 ? -19.365 1.453 14.105 1.00 68.31 87 TYR A O 1
ATOM 742 N N . TYR A 1 88 ? -18.379 1.412 12.104 1.00 62.03 88 TYR A N 1
ATOM 743 C CA . TYR A 1 88 ? -19.591 1.843 11.395 1.00 62.03 88 TYR A CA 1
ATOM 744 C C . TYR A 1 88 ? -20.745 0.837 11.504 1.00 62.03 88 TYR A C 1
ATOM 746 O O . TYR A 1 88 ? -21.905 1.233 11.578 1.00 62.03 88 TYR A O 1
ATOM 754 N N . SER A 1 89 ? -20.452 -0.466 11.617 1.00 56.25 89 SER A N 1
ATOM 755 C CA . SER A 1 89 ? -21.491 -1.468 11.910 1.00 56.25 89 SER A CA 1
ATOM 756 C C . SER A 1 89 ? -22.104 -1.301 13.309 1.00 56.25 89 SER A C 1
ATOM 758 O O . SER A 1 89 ? -23.177 -1.845 13.569 1.00 56.25 89 SER A O 1
ATOM 760 N N . THR A 1 90 ? -21.428 -0.597 14.226 1.00 52.56 90 THR A N 1
ATOM 761 C CA . THR A 1 90 ? -21.904 -0.370 15.599 1.00 52.56 90 THR A CA 1
ATOM 762 C C . THR A 1 90 ? -22.691 0.928 15.793 1.00 52.56 90 THR A C 1
ATOM 764 O O . THR A 1 90 ? -23.527 0.960 16.694 1.00 52.56 90 THR A O 1
ATOM 767 N N . GLU A 1 91 ? -22.492 1.958 14.963 1.00 50.25 91 GLU A N 1
ATOM 768 C CA . GLU A 1 91 ? -23.236 3.229 15.064 1.00 50.25 91 GLU A CA 1
ATOM 769 C C . GLU A 1 91 ? -24.615 3.191 14.384 1.00 50.25 91 GLU A C 1
ATOM 771 O O . GLU A 1 91 ? -25.569 3.774 14.897 1.00 50.25 91 GLU A O 1
ATOM 776 N N . ASP A 1 92 ? -24.760 2.457 13.277 1.00 46.22 92 ASP A N 1
ATOM 777 C CA . ASP A 1 92 ? -25.955 2.525 12.416 1.00 46.22 92 ASP A CA 1
ATOM 778 C C . ASP A 1 92 ? -27.138 1.649 12.899 1.00 46.22 92 ASP A C 1
ATOM 780 O O . ASP A 1 92 ? -28.190 1.577 12.264 1.00 46.22 92 ASP A O 1
ATOM 784 N N . SER A 1 93 ? -27.014 0.957 14.043 1.00 45.25 93 SER A N 1
ATOM 785 C CA . SER A 1 93 ? -28.121 0.167 14.600 1.00 45.25 93 SER A CA 1
ATOM 786 C C . SER A 1 93 ? -28.158 0.152 16.133 1.00 45.25 93 SER A C 1
ATOM 788 O O . SER A 1 93 ? -27.496 -0.636 16.809 1.00 45.25 93 SER A O 1
ATOM 790 N N . SER A 1 94 ? -29.046 0.961 16.717 1.00 48.44 94 SER A N 1
ATOM 791 C CA . SER A 1 94 ? -29.406 0.842 18.138 1.00 48.44 94 SER A CA 1
ATOM 792 C C . SER A 1 94 ? -30.109 -0.489 18.473 1.00 48.44 94 SER A C 1
ATOM 794 O O . SER A 1 94 ? -30.217 -0.840 19.648 1.00 48.44 94 SER A O 1
ATOM 796 N N . GLU A 1 95 ? -30.526 -1.273 17.468 1.00 41.12 95 GLU A N 1
ATOM 797 C CA . GLU A 1 95 ? -31.287 -2.520 17.648 1.00 41.12 95 GLU A CA 1
ATOM 798 C C . GLU A 1 95 ? -30.631 -3.795 17.075 1.00 41.12 95 GLU A C 1
ATOM 800 O O . GLU A 1 95 ? -31.129 -4.890 17.332 1.00 41.12 95 GLU A O 1
ATOM 805 N N . GLN A 1 96 ? -29.482 -3.728 16.384 1.00 40.44 96 GLN A N 1
ATOM 806 C CA . GLN A 1 96 ? -28.804 -4.924 15.849 1.00 40.44 96 GLN A CA 1
ATOM 807 C C . GLN A 1 96 ? -27.361 -5.062 16.344 1.00 40.44 96 GLN A C 1
ATOM 809 O O . GLN A 1 96 ? -26.395 -5.105 15.592 1.00 40.44 96 GLN A O 1
ATOM 814 N N . ARG A 1 97 ? -27.225 -5.322 17.648 1.00 45.78 97 ARG A N 1
ATOM 815 C CA . ARG A 1 97 ? -25.976 -5.768 18.302 1.00 45.78 97 ARG A CA 1
ATOM 816 C C . ARG A 1 97 ? -25.371 -7.090 17.768 1.00 45.78 97 ARG A C 1
ATOM 818 O O . ARG A 1 97 ? -24.499 -7.653 18.422 1.00 45.78 97 ARG A O 1
ATOM 825 N N . THR A 1 98 ? -25.806 -7.646 16.633 1.00 42.12 98 THR A N 1
ATOM 826 C CA . THR A 1 98 ? -25.482 -9.040 16.253 1.00 42.12 98 THR A CA 1
ATOM 827 C C . THR A 1 98 ? -25.364 -9.314 14.746 1.00 42.12 98 THR A C 1
ATOM 829 O O . THR A 1 98 ? -25.957 -10.262 14.246 1.00 42.12 98 THR A O 1
ATOM 832 N N . ALA A 1 99 ? -24.529 -8.563 14.020 1.00 41.06 99 ALA A N 1
ATOM 833 C CA . ALA A 1 99 ? -24.025 -9.042 12.719 1.00 41.06 99 ALA A CA 1
ATOM 834 C C . ALA A 1 99 ? -22.497 -9.215 12.681 1.00 41.06 99 ALA A C 1
ATOM 836 O O . ALA A 1 99 ? -22.016 -10.218 12.163 1.00 41.06 99 ALA A O 1
ATOM 837 N N . LEU A 1 100 ? -21.727 -8.321 13.315 1.00 47.72 100 LEU A N 1
ATOM 838 C CA . LEU A 1 100 ? -20.269 -8.478 13.450 1.00 47.72 100 LEU A CA 1
ATOM 839 C C . LEU A 1 100 ? -19.754 -8.395 14.889 1.00 47.72 100 LEU A C 1
ATOM 841 O O . LEU A 1 100 ? -18.547 -8.464 15.075 1.00 47.72 100 LEU A O 1
ATOM 845 N N . GLY A 1 101 ? -20.652 -8.298 15.884 1.00 49.31 101 GLY A N 1
ATOM 846 C CA . GLY A 1 101 ? -20.372 -8.066 17.308 1.00 49.31 101 GLY A CA 1
ATOM 847 C C . GLY A 1 101 ? -19.059 -8.680 17.783 1.00 49.31 101 GLY A C 1
ATOM 848 O O . GLY A 1 101 ? -18.999 -9.847 18.184 1.00 49.31 101 GLY A O 1
ATOM 849 N N . TYR A 1 102 ? -17.987 -7.893 17.704 1.00 58.38 102 TYR A N 1
ATOM 850 C CA . TYR A 1 102 ? -16.678 -8.372 18.080 1.00 58.38 102 TYR A CA 1
ATOM 851 C C . TYR A 1 102 ? -16.696 -8.514 19.594 1.00 58.38 102 TYR A C 1
ATOM 853 O O . TYR A 1 102 ? -16.845 -7.546 20.338 1.00 58.38 102 TYR A O 1
ATOM 861 N N . SER A 1 103 ? -16.579 -9.755 20.065 1.00 67.69 103 SER A N 1
ATOM 862 C CA . SER A 1 103 ? -16.325 -10.009 21.478 1.00 67.69 103 SER A CA 1
ATOM 863 C C . SER A 1 103 ? -15.118 -9.174 21.912 1.00 67.69 103 SER A C 1
ATOM 865 O O . SER A 1 103 ? -14.189 -8.976 21.126 1.00 67.69 103 SER A O 1
ATOM 867 N N . TYR A 1 104 ? -15.088 -8.749 23.175 1.00 72.00 104 TYR A N 1
ATOM 868 C CA . TYR A 1 104 ? -13.910 -8.134 23.797 1.00 72.00 104 TYR A CA 1
ATOM 869 C C . TYR A 1 104 ? -12.614 -8.879 23.428 1.00 72.00 104 TYR A C 1
ATOM 871 O O . TYR A 1 104 ? -11.602 -8.261 23.110 1.00 72.00 104 TYR A O 1
ATOM 879 N N . THR A 1 105 ? -12.686 -10.212 23.360 1.00 79.50 105 THR A N 1
ATOM 880 C CA . THR A 1 105 ? -11.593 -11.094 22.926 1.00 79.50 105 THR A CA 1
ATOM 881 C C . THR A 1 105 ? -11.125 -10.845 21.489 1.00 79.50 105 THR A C 1
ATOM 883 O O . THR A 1 105 ? -9.923 -10.837 21.234 1.00 79.50 105 THR A O 1
ATOM 886 N N . LYS A 1 106 ? -12.038 -10.603 20.543 1.00 82.25 106 LYS A N 1
ATOM 887 C CA . LYS A 1 106 ? -11.680 -10.309 19.154 1.00 82.25 106 LYS A CA 1
ATOM 888 C C . LYS A 1 106 ? -11.115 -8.896 18.987 1.00 82.25 106 LYS A C 1
ATOM 890 O O . LYS A 1 106 ? -10.166 -8.731 18.230 1.00 82.25 106 LYS A O 1
ATOM 895 N N . VAL A 1 107 ? -11.632 -7.904 19.721 1.00 81.56 107 VAL A N 1
ATOM 896 C CA . VAL A 1 107 ? -11.054 -6.544 19.738 1.00 81.56 107 VAL A CA 1
ATOM 897 C C . VAL A 1 107 ? -9.622 -6.579 20.277 1.00 81.56 107 VAL A C 1
ATOM 899 O O . VAL A 1 107 ? -8.723 -6.015 19.663 1.00 81.56 107 VAL A O 1
ATOM 902 N N . HIS A 1 108 ? -9.380 -7.314 21.369 1.00 85.31 108 HIS A N 1
ATOM 903 C CA . HIS A 1 108 ? -8.031 -7.501 21.918 1.00 85.31 108 HIS A CA 1
ATOM 904 C C . HIS A 1 108 ? -7.084 -8.149 20.912 1.00 85.31 108 HIS A C 1
ATOM 906 O O . HIS A 1 108 ? -5.950 -7.702 20.760 1.00 85.31 108 HIS A O 1
ATOM 912 N N . ARG A 1 109 ? -7.553 -9.173 20.192 1.00 90.69 109 ARG A N 1
ATOM 913 C CA . ARG A 1 109 ? -6.769 -9.814 19.131 1.00 90.69 109 ARG A CA 1
ATOM 914 C C . ARG A 1 109 ? -6.467 -8.861 17.979 1.00 90.69 109 ARG A C 1
ATOM 916 O O . ARG A 1 109 ? -5.339 -8.852 17.510 1.00 90.69 109 ARG A O 1
ATOM 923 N N . LEU A 1 110 ? -7.426 -8.040 17.555 1.00 90.44 110 LEU A N 1
ATOM 924 C CA . LEU A 1 110 ? -7.199 -7.052 16.499 1.00 90.44 110 LEU A CA 1
ATOM 925 C C . LEU A 1 110 ? -6.166 -5.996 16.913 1.00 90.44 110 LEU A C 1
ATOM 927 O O . LEU A 1 110 ? -5.288 -5.663 16.122 1.00 90.44 110 LEU A O 1
ATOM 931 N N . ILE A 1 111 ? -6.226 -5.521 18.161 1.00 89.50 111 ILE A N 1
ATOM 932 C CA . ILE A 1 111 ? -5.216 -4.613 18.724 1.00 89.50 111 ILE A CA 1
ATOM 933 C C . ILE A 1 111 ? -3.843 -5.292 18.755 1.00 89.50 111 ILE A C 1
ATOM 935 O O . IL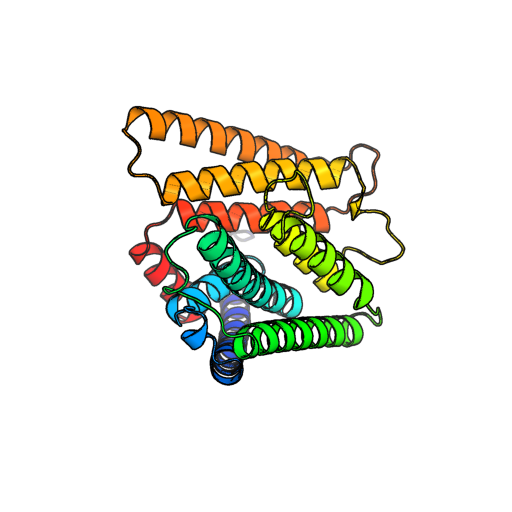E A 1 111 ? -2.860 -4.673 18.362 1.00 89.50 111 ILE A O 1
ATOM 939 N N . ALA A 1 112 ? -3.764 -6.561 19.168 1.00 93.38 112 ALA A N 1
ATOM 940 C CA . ALA A 1 112 ? -2.509 -7.311 19.159 1.00 93.38 112 ALA A CA 1
ATOM 941 C C . ALA A 1 112 ? -1.924 -7.428 17.739 1.00 93.38 112 ALA A C 1
ATOM 943 O O . ALA A 1 112 ? -0.764 -7.087 17.537 1.00 93.38 112 ALA A O 1
ATOM 944 N N . ILE A 1 113 ? -2.744 -7.794 16.744 1.00 95.69 113 ILE A N 1
ATOM 945 C CA . ILE A 1 113 ? -2.329 -7.878 15.332 1.00 95.69 113 ILE A CA 1
ATOM 946 C C . ILE A 1 113 ? -1.826 -6.519 14.820 1.00 95.69 113 ILE A C 1
ATOM 948 O O . ILE A 1 113 ? -0.824 -6.458 14.101 1.00 95.69 113 ILE A O 1
ATOM 952 N N . LEU A 1 114 ? -2.508 -5.424 15.179 1.00 95.00 114 LEU A N 1
ATOM 953 C CA . LEU A 1 114 ? -2.076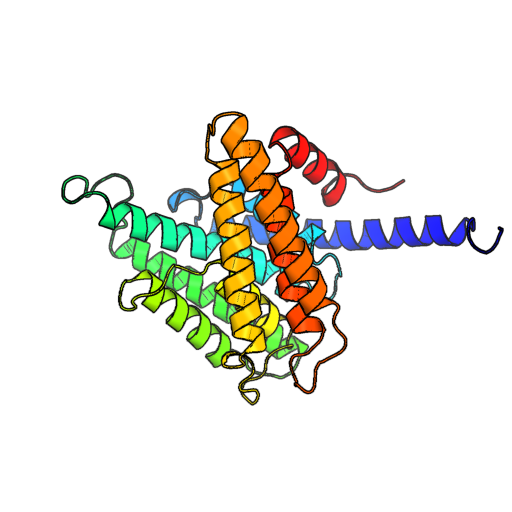 -4.072 14.825 1.00 95.00 114 LEU A CA 1
ATOM 954 C C . LEU A 1 114 ? -0.714 -3.753 15.447 1.00 95.00 114 LEU A C 1
ATOM 956 O O . LEU A 1 114 ? 0.194 -3.347 14.729 1.00 95.00 114 LEU A O 1
ATOM 960 N N . LEU A 1 115 ? -0.545 -3.970 16.752 1.00 94.25 115 LEU A N 1
ATOM 961 C CA . LEU A 1 115 ? 0.712 -3.684 17.445 1.00 94.25 115 LEU A CA 1
ATOM 962 C C . LEU A 1 115 ? 1.877 -4.516 16.895 1.00 94.25 115 LEU A C 1
ATOM 964 O O . LEU A 1 115 ? 2.939 -3.959 16.633 1.00 94.25 115 LEU A O 1
ATOM 968 N N . GLU A 1 116 ? 1.666 -5.809 16.641 1.00 95.19 116 GLU A N 1
ATOM 969 C CA . GLU A 1 116 ? 2.656 -6.688 16.004 1.00 95.19 116 GLU A CA 1
ATOM 970 C C . GLU A 1 116 ? 3.043 -6.179 14.607 1.00 95.19 116 GLU A C 1
ATOM 972 O O . GLU A 1 116 ? 4.223 -6.118 14.265 1.00 95.19 116 GLU A O 1
ATOM 977 N N . THR A 1 117 ? 2.061 -5.730 13.820 1.00 94.88 117 THR A N 1
ATOM 978 C CA . THR A 1 117 ? 2.280 -5.158 12.483 1.00 94.88 117 THR A CA 1
AT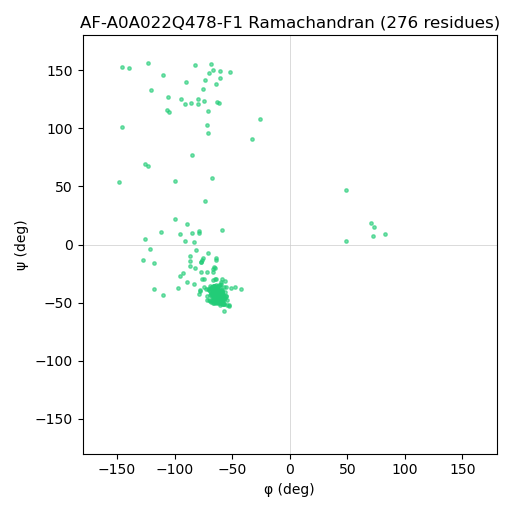OM 979 C C . THR A 1 117 ? 3.096 -3.863 12.528 1.00 94.88 117 THR A C 1
ATOM 981 O O . THR A 1 117 ? 4.001 -3.664 11.709 1.00 94.88 117 THR A O 1
ATOM 984 N N . LEU A 1 118 ? 2.781 -2.964 13.465 1.00 94.44 118 LEU A N 1
ATOM 985 C CA . LEU A 1 118 ? 3.509 -1.705 13.641 1.00 94.44 118 LEU A CA 1
ATOM 986 C C . LEU A 1 118 ? 4.928 -1.955 14.142 1.00 94.44 118 LEU A C 1
ATOM 988 O O . LEU A 1 118 ? 5.865 -1.316 13.661 1.00 94.44 118 LEU A O 1
ATOM 992 N N . GLN A 1 119 ? 5.104 -2.911 15.053 1.00 94.19 119 GLN A N 1
ATOM 993 C CA . GLN A 1 119 ? 6.415 -3.321 15.534 1.00 94.19 119 GLN A CA 1
ATOM 994 C C . GLN A 1 119 ? 7.271 -3.897 14.401 1.00 94.19 119 GLN A C 1
ATOM 996 O O . GLN A 1 119 ? 8.396 -3.445 14.219 1.00 94.19 119 GLN A O 1
ATOM 1001 N N . GLU A 1 120 ? 6.742 -4.818 13.590 1.00 93.31 120 GLU A N 1
ATOM 1002 C CA . GLU A 1 120 ? 7.452 -5.378 12.429 1.00 93.31 120 GLU A CA 1
ATOM 1003 C C . GLU A 1 120 ? 7.873 -4.280 11.440 1.00 93.31 120 GLU A C 1
ATOM 1005 O O . GLU A 1 120 ? 9.027 -4.224 11.010 1.00 93.31 120 GLU A O 1
ATOM 1010 N N . SER A 1 121 ? 6.954 -3.359 11.130 1.00 92.38 121 SER A N 1
ATOM 1011 C CA . SER A 1 121 ? 7.222 -2.223 10.239 1.00 92.38 121 SER A CA 1
ATOM 1012 C C . SER A 1 121 ? 8.312 -1.307 10.800 1.00 92.38 121 SER A C 1
ATOM 1014 O O . SER A 1 121 ? 9.170 -0.832 10.059 1.00 92.38 121 SER A O 1
ATOM 1016 N N . THR A 1 122 ? 8.308 -1.088 12.114 1.00 92.00 122 THR A N 1
ATOM 1017 C CA . THR A 1 122 ? 9.304 -0.265 12.805 1.00 92.00 122 THR A CA 1
ATOM 1018 C C . THR A 1 122 ? 10.672 -0.939 12.802 1.00 92.00 122 THR A C 1
ATOM 1020 O O . THR A 1 122 ? 11.654 -0.297 12.436 1.00 92.00 122 THR A O 1
ATOM 1023 N N . THR A 1 123 ? 10.752 -2.225 13.163 1.00 92.44 123 THR A N 1
ATOM 1024 C CA . THR A 1 123 ? 12.001 -3.001 13.131 1.00 92.44 123 THR A CA 1
ATOM 1025 C C . THR A 1 123 ? 12.620 -2.959 11.741 1.00 92.44 123 THR A C 1
ATOM 1027 O O . THR A 1 123 ? 13.800 -2.654 11.608 1.00 92.44 123 THR A O 1
ATOM 1030 N N . HIS A 1 124 ? 11.810 -3.135 10.695 1.00 90.06 124 HIS A N 1
ATOM 1031 C CA . HIS A 1 124 ? 12.286 -3.027 9.323 1.00 90.06 124 HIS A CA 1
ATOM 1032 C C . HIS A 1 124 ? 12.901 -1.651 8.997 1.00 90.06 124 HIS A C 1
ATOM 1034 O O . HIS A 1 124 ? 13.962 -1.564 8.376 1.00 90.06 124 HIS A O 1
ATOM 1040 N N . VAL A 1 125 ? 12.248 -0.556 9.403 1.00 89.94 125 VAL A N 1
ATOM 1041 C CA . VAL A 1 125 ? 12.767 0.803 9.171 1.00 89.94 125 VAL A CA 1
ATOM 1042 C C . VAL A 1 125 ? 14.051 1.046 9.958 1.00 89.94 125 VAL A C 1
ATOM 1044 O O . VAL A 1 125 ? 14.996 1.618 9.407 1.00 89.94 125 VAL A O 1
ATOM 1047 N N . LEU A 1 126 ? 14.099 0.589 11.210 1.00 90.50 126 LEU A N 1
ATOM 1048 C CA . LEU A 1 126 ? 15.263 0.705 12.081 1.00 90.50 126 LEU A CA 1
ATOM 1049 C C . LEU A 1 126 ? 16.467 -0.038 11.492 1.00 90.50 126 LEU A C 1
ATOM 1051 O O . LEU A 1 126 ? 17.542 0.547 11.392 1.00 90.50 126 LEU A O 1
ATOM 1055 N N . ASP A 1 127 ? 16.277 -1.269 11.018 1.00 90.06 127 ASP A N 1
ATOM 1056 C CA . ASP A 1 127 ? 17.336 -2.070 10.395 1.00 90.06 127 ASP A CA 1
ATOM 1057 C C . ASP A 1 127 ? 17.860 -1.427 9.101 1.00 90.06 127 ASP A C 1
ATOM 1059 O O . ASP A 1 127 ? 19.060 -1.455 8.822 1.00 90.06 127 ASP A O 1
ATOM 1063 N N . ARG A 1 128 ? 16.971 -0.813 8.306 1.00 89.19 128 ARG A N 1
ATOM 1064 C CA . ARG A 1 128 ? 17.324 -0.186 7.021 1.00 89.19 128 ARG A CA 1
ATOM 1065 C C . ARG A 1 128 ? 17.994 1.180 7.176 1.00 89.19 128 ARG A C 1
ATOM 1067 O O . ARG A 1 128 ? 18.876 1.518 6.390 1.00 89.19 128 ARG A O 1
ATOM 1074 N N . THR A 1 129 ? 17.530 1.995 8.121 1.00 86.44 129 THR A N 1
ATOM 1075 C CA . THR A 1 129 ? 17.873 3.430 8.197 1.00 86.44 129 THR A CA 1
ATOM 1076 C C . THR A 1 129 ? 18.620 3.826 9.469 1.00 86.44 129 THR A C 1
ATOM 1078 O O . THR A 1 129 ? 19.195 4.911 9.522 1.00 86.44 129 THR A O 1
ATOM 1081 N N . GLY A 1 130 ? 18.612 2.977 10.500 1.00 87.62 130 GLY A N 1
ATOM 1082 C CA . GLY A 1 130 ? 19.114 3.297 11.836 1.00 87.62 130 GLY A CA 1
ATOM 1083 C C . GLY A 1 130 ? 18.224 4.261 12.630 1.00 87.62 130 GLY A C 1
ATOM 1084 O O . GLY A 1 130 ? 18.630 4.712 13.700 1.00 87.62 130 GLY A O 1
ATOM 1085 N N . VAL A 1 131 ? 17.034 4.605 12.122 1.00 87.19 131 VAL A N 1
ATOM 1086 C CA . VAL A 1 131 ? 16.099 5.543 12.756 1.00 87.19 131 VAL A CA 1
ATOM 1087 C C . VAL A 1 131 ? 14.925 4.785 13.363 1.00 87.19 131 VAL A C 1
ATOM 1089 O O . VAL A 1 131 ? 14.241 4.030 12.675 1.00 87.19 131 VAL A O 1
ATOM 1092 N N . ASP A 1 132 ? 14.665 5.028 14.646 1.00 89.19 132 ASP A N 1
ATOM 1093 C CA . ASP A 1 132 ? 13.466 4.535 15.319 1.00 89.19 132 ASP A CA 1
ATOM 1094 C C . ASP A 1 132 ? 12.261 5.427 14.984 1.00 89.19 132 ASP A C 1
ATOM 1096 O O . ASP A 1 132 ? 12.262 6.634 15.247 1.00 89.19 132 ASP A O 1
ATOM 1100 N N . VAL A 1 133 ? 11.236 4.814 14.394 1.00 89.75 133 VAL A N 1
ATOM 1101 C CA . VAL A 1 133 ? 9.983 5.462 13.983 1.00 89.75 133 VAL A CA 1
ATOM 1102 C C . VAL A 1 133 ? 8.776 5.004 14.807 1.00 89.75 133 VAL A C 1
ATOM 1104 O O . VAL A 1 133 ? 7.646 5.341 14.453 1.00 89.75 133 VAL A O 1
ATOM 1107 N N . SER A 1 134 ? 8.994 4.273 15.910 1.00 90.38 134 SER A 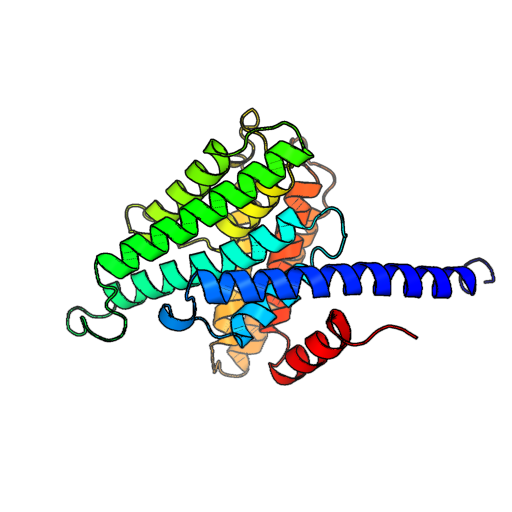N 1
ATOM 1108 C CA . SER A 1 134 ? 7.927 3.673 16.729 1.00 90.38 134 SER A CA 1
ATOM 1109 C C . SER A 1 134 ? 6.890 4.711 17.136 1.00 90.38 134 SER A C 1
ATOM 1111 O O . SER A 1 134 ? 5.700 4.546 16.880 1.00 90.38 134 SER A O 1
ATOM 1113 N N . ASN A 1 135 ? 7.361 5.821 17.712 1.00 90.62 135 ASN A N 1
ATOM 1114 C CA . ASN A 1 135 ? 6.492 6.890 18.192 1.00 90.62 135 ASN A CA 1
ATOM 1115 C C . ASN A 1 135 ? 5.705 7.527 17.043 1.00 90.62 135 ASN A C 1
ATOM 1117 O O . ASN A 1 135 ? 4.515 7.741 17.187 1.00 90.62 135 ASN A O 1
ATOM 1121 N N . LEU A 1 136 ? 6.321 7.736 15.873 1.00 90.56 136 LEU A N 1
ATOM 1122 C CA . LEU A 1 136 ? 5.632 8.324 14.719 1.00 90.56 136 LEU A CA 1
ATOM 1123 C C . LEU A 1 136 ? 4.482 7.447 14.220 1.00 90.56 136 LEU A C 1
ATOM 1125 O O . LEU A 1 136 ? 3.402 7.958 13.933 1.00 90.56 136 LEU A O 1
ATOM 1129 N N . LEU A 1 137 ? 4.708 6.134 14.104 1.00 92.44 137 LEU A N 1
ATOM 1130 C CA . LEU A 1 137 ? 3.659 5.205 13.686 1.00 92.44 137 LEU A CA 1
ATOM 1131 C C . LEU A 1 137 ? 2.560 5.095 14.746 1.00 92.44 137 LEU A C 1
ATOM 1133 O O . LEU A 1 137 ? 1.384 5.122 14.393 1.00 92.44 137 LEU A O 1
ATOM 1137 N N . LEU A 1 138 ? 2.925 5.004 16.028 1.00 92.62 138 LEU A N 1
ATOM 1138 C CA . LEU A 1 138 ? 1.960 4.941 17.126 1.00 92.62 138 LEU A CA 1
ATOM 1139 C C . LEU A 1 138 ? 1.129 6.224 17.237 1.00 92.62 138 LEU A C 1
ATOM 1141 O O . LEU A 1 138 ? -0.084 6.134 17.408 1.00 92.62 138 LEU A O 1
ATOM 1145 N N . ASP A 1 139 ? 1.747 7.395 17.086 1.00 91.06 139 ASP A N 1
ATOM 1146 C CA . ASP A 1 139 ? 1.067 8.690 17.123 1.00 91.06 139 ASP A CA 1
ATOM 1147 C C . ASP A 1 139 ? 0.115 8.843 15.931 1.00 91.06 139 ASP A C 1
ATOM 1149 O O . ASP A 1 139 ? -1.040 9.227 16.117 1.00 91.06 139 ASP A O 1
ATOM 1153 N N . LEU A 1 140 ? 0.555 8.476 14.719 1.00 91.81 140 LEU A N 1
ATOM 1154 C CA . LEU A 1 140 ? -0.278 8.511 13.513 1.00 91.81 140 LEU A CA 1
ATOM 1155 C C . LEU A 1 140 ? -1.505 7.597 13.646 1.00 91.81 140 LEU A C 1
ATOM 1157 O O . LEU A 1 140 ? -2.637 8.029 13.427 1.00 91.81 140 LEU A O 1
ATOM 1161 N N . TRP A 1 141 ? -1.291 6.333 14.019 1.00 93.81 141 TRP A N 1
ATOM 1162 C CA . TRP A 1 141 ? -2.382 5.376 14.201 1.00 93.81 141 TRP A CA 1
ATOM 1163 C C . TRP A 1 141 ? -3.280 5.750 15.378 1.00 93.81 141 TRP A C 1
ATOM 1165 O O . TRP A 1 141 ? -4.496 5.614 15.281 1.00 93.81 141 TRP A O 1
ATOM 1175 N N . GLY A 1 142 ? -2.709 6.260 16.470 1.00 91.00 142 GLY A N 1
ATOM 1176 C CA . GLY A 1 142 ? -3.454 6.740 17.628 1.00 91.00 142 GLY A CA 1
ATOM 1177 C C . GLY A 1 142 ? -4.343 7.937 17.295 1.00 91.00 142 GLY A C 1
ATOM 1178 O O . GLY A 1 142 ? -5.499 7.968 17.714 1.00 91.00 142 GLY A O 1
ATOM 1179 N N . ALA A 1 143 ? -3.845 8.894 16.508 1.00 89.12 143 ALA A N 1
ATOM 1180 C CA . ALA A 1 143 ? -4.633 10.024 16.023 1.00 89.12 143 ALA A CA 1
ATOM 1181 C C . ALA A 1 143 ? -5.784 9.560 15.119 1.00 89.12 143 ALA A C 1
ATOM 1183 O O . ALA A 1 143 ? -6.926 9.967 15.328 1.00 89.12 143 ALA A O 1
ATOM 1184 N N . TRP A 1 144 ? -5.513 8.657 14.171 1.00 90.56 144 TRP A N 1
ATOM 1185 C CA . TRP A 1 144 ? -6.547 8.106 13.292 1.00 90.56 144 TRP A CA 1
ATOM 1186 C C . TRP A 1 144 ? -7.612 7.309 14.062 1.00 90.56 144 TRP A C 1
ATOM 1188 O O . TRP A 1 144 ? -8.802 7.474 13.812 1.00 90.56 144 TRP A O 1
ATOM 1198 N N . LEU A 1 145 ? -7.211 6.497 15.047 1.00 88.31 145 LEU A N 1
ATOM 1199 C CA . LEU A 1 145 ? -8.141 5.744 15.895 1.00 88.31 145 LEU A CA 1
ATOM 1200 C C . LEU A 1 145 ? -9.043 6.659 16.735 1.00 88.31 145 LEU A C 1
ATOM 1202 O O . LEU A 1 145 ? -10.221 6.355 16.880 1.00 88.31 145 LEU A O 1
ATOM 1206 N N . LYS A 1 146 ? -8.527 7.784 17.249 1.00 86.06 146 LYS A N 1
ATOM 1207 C CA . LYS A 1 146 ? -9.344 8.780 17.968 1.00 86.06 146 LYS A CA 1
ATOM 1208 C C . LYS A 1 146 ? -10.396 9.427 17.068 1.00 86.06 146 LYS A C 1
ATOM 1210 O O . LYS A 1 146 ? -11.540 9.580 17.494 1.00 86.06 146 LYS A O 1
ATOM 1215 N N . LYS A 1 147 ? -10.022 9.768 15.823 1.00 84.31 147 LYS A N 1
ATOM 1216 C CA . LYS A 1 147 ? -10.974 10.245 14.803 1.00 84.31 147 LYS A CA 1
ATOM 1217 C C . LYS A 1 147 ? -12.037 9.176 14.528 1.00 84.31 147 LYS A C 1
ATOM 1219 O O . LYS A 1 147 ? -13.221 9.483 14.518 1.00 84.31 147 LYS A O 1
ATOM 1224 N N . LEU A 1 148 ? -11.622 7.911 14.398 1.00 81.31 148 LEU A N 1
ATOM 1225 C CA . LEU A 1 148 ? -12.534 6.785 14.189 1.00 81.31 148 LEU A CA 1
ATOM 1226 C C . LEU A 1 148 ? -13.542 6.613 15.333 1.00 81.31 148 LEU A C 1
ATOM 1228 O O . LEU A 1 148 ? -14.676 6.256 15.063 1.00 81.31 148 LEU A O 1
ATOM 1232 N N . THR A 1 149 ? -13.163 6.857 16.591 1.00 74.56 149 THR A N 1
ATOM 1233 C CA . THR A 1 149 ? -14.051 6.658 17.749 1.00 74.56 149 THR A CA 1
ATOM 1234 C C . THR A 1 149 ? -14.984 7.831 18.061 1.00 74.56 149 THR A C 1
ATOM 1236 O O . THR A 1 149 ? -15.613 7.819 19.121 1.00 74.56 149 THR A O 1
ATOM 1239 N N . GLY A 1 150 ? -15.074 8.837 17.186 1.00 66.44 150 GLY A N 1
ATOM 1240 C CA . GLY A 1 150 ? -15.939 10.003 17.391 1.00 66.44 150 GLY A CA 1
ATOM 1241 C C . GLY A 1 150 ? -15.430 10.975 18.462 1.00 66.44 150 GLY A C 1
ATOM 1242 O O . GLY A 1 150 ? -16.171 11.848 18.905 1.00 66.44 150 GLY A O 1
ATOM 1243 N N . GLU A 1 151 ? -14.161 10.863 18.879 1.00 58.44 151 GLU A N 1
ATOM 1244 C CA . GLU A 1 151 ? -13.515 11.863 19.748 1.00 58.44 151 GLU A CA 1
ATOM 1245 C C . GLU A 1 151 ? -13.059 13.112 18.955 1.00 58.44 151 GLU A C 1
ATOM 1247 O O . GLU A 1 151 ? -12.356 13.968 19.495 1.00 58.44 151 GLU A O 1
ATOM 1252 N N . GLY A 1 152 ? -13.464 13.239 17.682 1.00 50.06 152 GLY A N 1
ATOM 1253 C CA . GLY A 1 152 ? -13.208 14.391 16.816 1.00 50.06 152 GLY A CA 1
ATOM 1254 C C . GLY A 1 152 ? -14.364 14.677 15.845 1.00 50.06 152 GLY A C 1
ATOM 1255 O O . GLY A 1 152 ? -15.090 13.768 15.461 1.00 50.06 152 GLY A O 1
ATOM 1256 N N . ASP A 1 153 ? -14.503 15.943 15.440 1.00 39.81 153 ASP A N 1
ATOM 1257 C CA . ASP A 1 153 ? -15.528 16.462 14.507 1.00 39.81 153 ASP A CA 1
ATOM 1258 C C . ASP A 1 153 ? -15.209 16.183 13.010 1.00 39.81 153 ASP A C 1
ATOM 1260 O O . ASP A 1 153 ? -15.827 16.764 12.117 1.00 39.81 153 ASP A O 1
ATOM 1264 N N . GLU A 1 154 ? -14.217 15.337 12.702 1.00 55.06 154 GLU A N 1
ATOM 1265 C CA . GLU A 1 154 ? -13.632 15.189 11.357 1.00 55.06 154 GLU A CA 1
ATOM 1266 C C . GLU A 1 154 ? -13.979 13.851 10.675 1.00 55.06 154 GLU A C 1
ATOM 1268 O O . GLU A 1 154 ? -14.070 12.807 11.318 1.00 55.06 154 GLU A O 1
ATOM 1273 N N . GLU A 1 155 ? -14.127 13.879 9.345 1.00 59.19 155 GLU A N 1
ATOM 1274 C CA . GLU A 1 155 ? -14.351 12.706 8.485 1.00 59.19 155 GLU A CA 1
ATOM 1275 C C . GLU A 1 155 ? -13.176 11.704 8.579 1.00 59.19 155 GLU A C 1
ATOM 1277 O O . GLU A 1 155 ? -12.015 12.097 8.693 1.00 59.19 155 GLU A O 1
ATOM 1282 N N . ILE A 1 156 ? -13.447 10.392 8.538 1.00 66.25 156 ILE A N 1
ATOM 1283 C CA . ILE A 1 156 ? -12.401 9.361 8.675 1.00 66.25 156 ILE A CA 1
ATOM 1284 C C . ILE A 1 156 ? -11.520 9.313 7.420 1.00 66.25 156 ILE A C 1
ATOM 1286 O O . ILE A 1 156 ? -11.861 8.737 6.386 1.00 66.25 156 ILE A O 1
ATOM 1290 N N . GLU A 1 157 ? -10.328 9.889 7.543 1.00 76.06 157 GLU A N 1
ATOM 1291 C CA . GLU A 1 157 ? -9.365 10.044 6.455 1.00 76.06 157 GLU A CA 1
ATOM 1292 C C . GLU A 1 157 ? -8.481 8.796 6.264 1.00 76.06 157 GLU A C 1
ATOM 1294 O O . GLU A 1 157 ? -7.313 8.749 6.657 1.00 76.06 157 GLU A O 1
ATOM 1299 N N . GLN A 1 158 ? -9.014 7.737 5.641 1.00 83.69 158 GLN A N 1
ATOM 1300 C CA . GLN A 1 158 ? -8.229 6.518 5.377 1.00 83.69 158 GLN A CA 1
ATOM 1301 C C . GLN A 1 158 ? -6.983 6.788 4.508 1.00 83.69 158 GLN A C 1
ATOM 1303 O O . GLN A 1 158 ? -5.954 6.122 4.659 1.00 83.69 158 GLN A O 1
ATOM 1308 N N . VAL A 1 159 ? -7.054 7.762 3.593 1.00 90.06 159 VAL A N 1
ATOM 1309 C CA . VAL A 1 159 ? -5.930 8.095 2.706 1.00 90.06 159 VAL A CA 1
ATOM 1310 C C . VAL A 1 159 ? -4.788 8.727 3.492 1.00 90.06 159 VAL A C 1
ATOM 1312 O O . VAL A 1 159 ? -3.633 8.375 3.252 1.00 90.06 159 VAL A O 1
ATOM 1315 N N . GLU A 1 160 ? -5.103 9.598 4.453 1.00 91.69 160 GLU A N 1
ATOM 1316 C CA . GLU A 1 160 ? -4.120 10.218 5.348 1.00 91.69 160 GLU A CA 1
ATOM 1317 C C . GLU A 1 160 ? -3.320 9.148 6.104 1.00 91.69 160 GLU A C 1
ATOM 1319 O O . GLU A 1 160 ? -2.089 9.177 6.093 1.00 91.69 160 GLU A O 1
ATOM 1324 N N . LEU A 1 161 ? -3.998 8.143 6.673 1.00 94.50 161 LEU A N 1
ATOM 1325 C CA . LEU A 1 161 ? -3.341 7.048 7.391 1.00 94.50 161 LEU A CA 1
ATOM 1326 C C . LEU A 1 161 ? -2.394 6.239 6.490 1.00 94.50 161 LEU A C 1
ATOM 1328 O O . LEU A 1 161 ? -1.269 5.917 6.889 1.00 94.50 161 LEU A O 1
ATOM 1332 N N . ILE A 1 162 ? -2.834 5.900 5.273 1.00 95.94 162 ILE A N 1
ATOM 1333 C CA . ILE A 1 162 ? -2.023 5.139 4.311 1.00 95.94 162 ILE A CA 1
ATOM 1334 C C . ILE A 1 162 ? -0.795 5.953 3.893 1.00 95.94 162 ILE A C 1
ATOM 1336 O O . ILE A 1 162 ? 0.324 5.441 3.942 1.00 95.94 162 ILE A O 1
ATOM 1340 N N . VAL A 1 163 ? -0.987 7.216 3.502 1.00 95.00 163 VAL A N 1
ATOM 1341 C CA . VAL A 1 163 ? 0.097 8.102 3.055 1.00 95.00 163 VAL A CA 1
ATOM 1342 C C . VAL A 1 163 ? 1.084 8.377 4.188 1.00 95.00 163 VAL A C 1
ATOM 1344 O O . VAL A 1 163 ? 2.294 8.297 3.974 1.00 95.00 163 VAL A O 1
ATOM 1347 N N . GLY A 1 164 ? 0.592 8.646 5.398 1.00 93.50 164 GLY A N 1
ATOM 1348 C CA . GLY A 1 164 ? 1.424 8.837 6.582 1.00 93.50 164 GLY A CA 1
ATOM 1349 C C . GLY A 1 164 ? 2.259 7.595 6.889 1.00 93.50 164 GLY A C 1
ATOM 1350 O O . GLY A 1 164 ? 3.477 7.699 7.032 1.00 93.50 164 GLY A O 1
ATOM 1351 N N . THR A 1 165 ? 1.637 6.408 6.884 1.00 95.56 165 THR A N 1
ATOM 1352 C CA . THR A 1 165 ? 2.351 5.141 7.113 1.00 95.56 165 THR A CA 1
ATOM 1353 C C . THR A 1 165 ? 3.442 4.933 6.065 1.00 95.56 165 THR A C 1
ATOM 1355 O O . THR A 1 165 ? 4.584 4.647 6.412 1.00 95.56 165 THR A O 1
ATOM 1358 N N . LEU A 1 166 ? 3.116 5.121 4.783 1.00 95.50 166 LEU A N 1
ATOM 1359 C CA . LEU A 1 166 ? 4.064 4.975 3.679 1.00 95.50 166 LEU A CA 1
ATOM 1360 C C . LEU A 1 166 ? 5.253 5.924 3.807 1.00 95.50 166 LEU A C 1
ATOM 1362 O O . LEU A 1 166 ? 6.394 5.506 3.640 1.00 95.50 166 LEU A O 1
ATOM 1366 N N . ASN A 1 167 ? 5.004 7.189 4.135 1.00 93.31 167 ASN A N 1
ATOM 1367 C CA . ASN A 1 167 ? 6.066 8.175 4.268 1.00 93.31 167 ASN A CA 1
ATOM 1368 C C . ASN A 1 167 ? 6.962 7.925 5.488 1.00 93.31 167 ASN A C 1
ATOM 1370 O O . ASN A 1 167 ? 8.172 8.139 5.397 1.00 93.31 167 ASN A O 1
ATOM 1374 N N . ILE A 1 168 ? 6.403 7.446 6.605 1.00 92.38 168 ILE A N 1
ATOM 1375 C CA . ILE A 1 168 ? 7.184 7.052 7.785 1.00 92.38 168 ILE A CA 1
ATOM 1376 C C . ILE A 1 168 ? 8.014 5.801 7.471 1.00 92.38 168 ILE A C 1
ATOM 1378 O O . ILE A 1 168 ? 9.230 5.803 7.663 1.00 92.38 168 ILE A O 1
ATOM 1382 N N . CYS A 1 169 ? 7.396 4.759 6.906 1.00 92.75 169 CYS A N 1
ATOM 1383 C CA . CYS A 1 169 ? 8.092 3.532 6.520 1.00 92.75 169 CYS A CA 1
ATOM 1384 C C . CYS A 1 169 ? 9.129 3.758 5.411 1.00 92.75 169 CYS A C 1
ATOM 1386 O O . CYS A 1 169 ? 10.148 3.072 5.375 1.00 92.75 169 CYS A O 1
ATOM 1388 N N . GLY A 1 170 ? 8.908 4.740 4.537 1.00 90.25 170 GLY A N 1
ATOM 1389 C CA . GLY A 1 170 ? 9.842 5.187 3.504 1.00 90.25 170 GLY A CA 1
ATOM 1390 C C . GLY A 1 170 ? 11.012 6.021 4.030 1.00 90.25 170 GLY A C 1
ATOM 1391 O O . GLY A 1 170 ? 11.976 6.240 3.304 1.00 90.25 170 GLY A O 1
ATOM 1392 N N . GLY A 1 171 ? 10.969 6.464 5.291 1.00 87.62 171 GLY A N 1
ATOM 1393 C CA . GLY A 1 171 ? 11.967 7.375 5.858 1.00 87.62 171 GLY A CA 1
ATOM 1394 C C . GLY A 1 171 ? 11.878 8.803 5.303 1.00 87.62 171 GLY A C 1
ATOM 1395 O O . GLY A 1 171 ? 12.834 9.568 5.404 1.00 87.62 171 GLY A O 1
ATOM 1396 N N . HIS A 1 172 ? 10.745 9.178 4.702 1.00 84.19 172 HIS A N 1
ATOM 1397 C CA . HIS A 1 172 ? 10.512 10.513 4.141 1.00 84.19 172 HIS A CA 1
ATOM 1398 C C . HIS A 1 172 ? 10.073 11.536 5.204 1.00 84.19 172 HIS A C 1
ATOM 1400 O O . HIS A 1 172 ? 10.207 12.749 5.000 1.00 84.19 172 HIS A O 1
ATOM 1406 N N . ILE A 1 173 ? 9.567 11.046 6.340 1.00 81.75 173 ILE A N 1
ATOM 1407 C CA . ILE A 1 173 ? 9.160 11.832 7.509 1.00 81.75 173 ILE A CA 1
ATOM 1408 C C . ILE A 1 173 ? 9.975 11.366 8.719 1.00 81.75 173 ILE A C 1
ATOM 1410 O O . ILE A 1 173 ? 10.112 10.169 8.961 1.00 81.75 173 ILE A O 1
ATOM 1414 N N . SER A 1 174 ? 10.520 12.322 9.472 1.00 68.69 174 SER A N 1
ATOM 1415 C CA . SER A 1 174 ? 11.305 12.085 10.687 1.00 68.69 174 SER A CA 1
ATOM 1416 C C . SER A 1 174 ? 10.681 12.815 11.875 1.00 68.69 174 SER A C 1
ATOM 1418 O O . SER A 1 174 ? 10.020 13.831 11.698 1.00 68.69 174 SER A O 1
ATOM 1420 N N . SER A 1 175 ? 10.947 12.353 13.098 1.00 61.78 175 SER A N 1
ATOM 1421 C CA . SER A 1 175 ? 10.442 12.953 14.345 1.00 61.78 175 SER A CA 1
ATOM 1422 C C . SER A 1 175 ? 10.945 14.371 14.607 1.00 61.78 175 SER A C 1
ATOM 1424 O O . SER A 1 175 ? 10.411 15.069 15.462 1.00 61.78 175 SER A O 1
ATOM 1426 N N . LYS A 1 176 ? 11.967 14.809 13.866 1.00 53.53 176 LYS A N 1
ATOM 1427 C CA . LYS A 1 176 ? 12.490 16.181 13.902 1.00 53.53 176 LYS A CA 1
ATOM 1428 C C . LYS A 1 176 ? 11.764 17.132 12.952 1.00 53.53 176 LYS A C 1
ATOM 1430 O O . LYS A 1 176 ? 12.010 18.333 13.010 1.00 53.53 176 LYS A O 1
ATOM 1435 N N . ASP A 1 177 ? 10.917 16.602 12.077 1.00 58.53 177 ASP A N 1
ATOM 1436 C CA . ASP A 1 177 ? 10.224 17.362 11.055 1.00 58.53 177 ASP A CA 1
ATOM 1437 C C . ASP A 1 177 ? 8.756 17.546 11.446 1.00 58.53 177 ASP A C 1
ATOM 1439 O O . ASP A 1 177 ? 7.976 16.596 11.415 1.00 58.53 177 ASP A O 1
ATOM 1443 N N . ASP A 1 178 ? 8.342 18.786 11.702 1.00 58.94 178 ASP A N 1
ATOM 1444 C CA . ASP A 1 178 ? 6.930 19.169 11.865 1.00 58.94 178 ASP A CA 1
ATOM 1445 C C . ASP A 1 178 ? 6.183 19.171 10.506 1.00 58.94 178 ASP A C 1
ATOM 1447 O O . ASP A 1 178 ? 5.392 20.046 10.175 1.00 58.94 178 ASP A O 1
ATOM 1451 N N . LYS A 1 179 ? 6.507 18.209 9.629 1.00 62.47 179 LYS A N 1
ATOM 1452 C CA . LYS A 1 179 ? 6.008 18.121 8.245 1.00 62.47 179 LYS A CA 1
ATOM 1453 C C . LYS A 1 179 ? 4.536 17.721 8.175 1.00 62.47 179 LYS A C 1
ATOM 1455 O O . LYS A 1 179 ? 3.894 18.004 7.169 1.00 62.47 179 LYS A O 1
ATOM 1460 N N . LEU A 1 180 ? 4.023 17.061 9.214 1.00 58.12 180 LEU A N 1
ATOM 1461 C CA . LEU A 1 180 ? 2.635 16.599 9.285 1.00 58.12 180 LEU A CA 1
ATOM 1462 C C . LEU A 1 180 ? 1.648 17.731 9.610 1.00 58.12 180 LEU A C 1
ATOM 1464 O O . LEU A 1 180 ? 0.486 17.627 9.241 1.00 58.12 180 LEU A O 1
ATOM 1468 N N . SER A 1 181 ? 2.099 18.823 10.237 1.00 59.41 181 SER A N 1
ATOM 1469 C CA . SER A 1 181 ? 1.276 20.012 10.524 1.00 59.41 181 SER A CA 1
ATOM 1470 C C . SER A 1 181 ? 1.336 21.071 9.416 1.00 59.41 181 SER A C 1
ATOM 1472 O O . SER A 1 181 ? 0.762 22.152 9.535 1.00 59.41 181 SER A O 1
ATOM 1474 N N . HIS A 1 182 ? 2.049 20.777 8.328 1.00 71.38 182 HIS A N 1
ATOM 1475 C CA . HIS A 1 182 ? 2.314 21.738 7.276 1.00 71.38 182 HIS A CA 1
ATOM 1476 C C . HIS A 1 182 ? 1.081 21.983 6.391 1.00 71.38 182 HIS A C 1
ATOM 1478 O O . HIS A 1 182 ? 0.499 21.032 5.870 1.00 71.38 182 HIS A O 1
ATOM 1484 N N . ASP A 1 183 ? 0.757 23.248 6.104 1.00 78.75 183 ASP A N 1
ATOM 1485 C CA . ASP A 1 183 ? -0.406 23.647 5.287 1.00 78.75 183 ASP A CA 1
ATOM 1486 C C . ASP A 1 183 ? -0.490 22.914 3.935 1.00 78.75 183 ASP A C 1
ATOM 1488 O O . ASP A 1 183 ? -1.571 22.551 3.465 1.00 78.75 183 ASP A O 1
ATOM 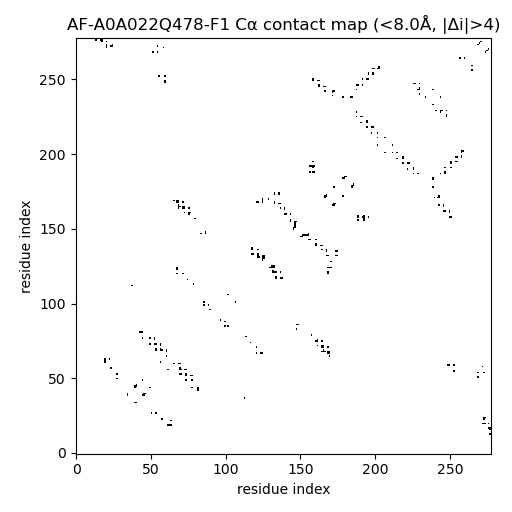1492 N N . GLU A 1 184 ? 0.659 22.661 3.298 1.00 83.25 184 GLU A N 1
ATOM 1493 C CA . GLU A 1 184 ? 0.725 21.915 2.034 1.00 83.25 184 GLU A CA 1
ATOM 1494 C C . GLU A 1 184 ? 0.411 20.420 2.215 1.00 83.25 184 GLU A C 1
ATOM 1496 O O . GLU A 1 184 ? -0.268 19.841 1.368 1.00 83.25 184 GLU A O 1
ATOM 1501 N N . TYR A 1 185 ? 0.857 19.800 3.315 1.00 85.75 185 TYR A N 1
ATOM 1502 C CA . TYR A 1 185 ? 0.542 18.402 3.627 1.00 85.75 185 TYR A CA 1
ATOM 1503 C C . TYR A 1 185 ? -0.956 18.255 3.907 1.00 85.75 185 TYR A C 1
ATOM 1505 O O . TYR A 1 185 ? -1.616 17.436 3.273 1.00 85.75 185 TYR A O 1
ATOM 1513 N N . THR A 1 186 ? -1.518 19.133 4.739 1.00 86.06 186 THR A N 1
ATOM 1514 C CA . THR A 1 186 ? -2.958 19.187 5.029 1.00 86.06 186 THR A CA 1
ATOM 1515 C C . THR A 1 186 ? -3.786 19.420 3.764 1.00 86.06 186 THR A C 1
ATOM 1517 O O . THR A 1 186 ? -4.812 18.775 3.549 1.00 86.06 186 THR A O 1
ATOM 1520 N N . THR A 1 187 ? -3.324 20.299 2.866 1.00 89.31 187 THR A N 1
ATOM 1521 C CA . THR A 1 187 ? -3.979 20.530 1.569 1.00 89.31 187 THR A CA 1
ATOM 1522 C C . THR A 1 187 ? -3.994 19.265 0.710 1.00 89.31 187 THR A C 1
ATOM 1524 O O . THR A 1 187 ? -5.023 18.952 0.104 1.00 89.31 187 THR A O 1
ATOM 1527 N N . LEU A 1 188 ? -2.879 18.527 0.665 1.00 91.88 188 LEU A N 1
ATOM 1528 C CA . LEU A 1 188 ? -2.779 17.256 -0.052 1.00 91.88 188 LEU A CA 1
ATOM 1529 C C . LEU A 1 188 ? -3.648 16.166 0.586 1.00 91.88 188 LEU A C 1
ATOM 1531 O O . LEU A 1 188 ? -4.324 15.461 -0.163 1.00 91.88 188 LEU A O 1
ATOM 1535 N N . CYS A 1 189 ? -3.697 16.058 1.919 1.00 90.50 189 CYS A N 1
ATOM 1536 C CA . CYS A 1 189 ? -4.603 15.152 2.635 1.00 90.50 189 CYS A CA 1
ATOM 1537 C C . CYS A 1 189 ? -6.054 15.428 2.256 1.00 90.50 189 CYS A C 1
ATOM 1539 O O . CYS A 1 189 ? -6.712 14.558 1.687 1.00 90.50 189 CYS A O 1
ATOM 1541 N N . ARG A 1 190 ? -6.527 16.662 2.455 1.00 91.19 190 ARG A N 1
ATOM 1542 C CA . ARG A 1 190 ? -7.915 17.043 2.170 1.00 91.19 190 ARG A CA 1
ATOM 1543 C C . ARG A 1 190 ? -8.306 16.758 0.720 1.00 91.19 190 ARG A C 1
ATOM 1545 O O . ARG A 1 190 ? -9.372 16.208 0.460 1.00 91.19 190 ARG A O 1
ATOM 1552 N N . LEU A 1 191 ? -7.448 17.123 -0.238 1.00 93.88 191 LEU A N 1
ATOM 1553 C CA . LEU A 1 191 ? -7.709 16.867 -1.656 1.00 93.88 191 LEU A CA 1
ATOM 1554 C C . LEU A 1 191 ? -7.729 15.364 -1.969 1.00 93.88 191 LEU A C 1
ATOM 1556 O O . LEU A 1 191 ? -8.603 14.900 -2.695 1.00 93.88 191 LEU A O 1
ATOM 1560 N N . SER A 1 192 ? -6.792 14.601 -1.409 1.00 94.50 192 SER A N 1
ATOM 1561 C CA . SER A 1 192 ? -6.679 13.161 -1.654 1.00 94.50 192 SER A CA 1
ATOM 1562 C C . SER A 1 192 ? -7.844 12.380 -1.046 1.00 94.50 192 SER A C 1
ATOM 1564 O O . SER A 1 192 ? -8.397 11.509 -1.715 1.00 94.50 192 SER A O 1
ATOM 1566 N N . ASN A 1 193 ? -8.261 12.714 0.179 1.00 92.00 193 ASN A N 1
ATOM 1567 C CA . ASN A 1 193 ? -9.445 12.125 0.806 1.00 92.00 193 ASN A CA 1
ATOM 1568 C C . ASN A 1 193 ? -10.712 12.454 0.012 1.00 92.00 193 ASN A C 1
ATOM 1570 O O . ASN A 1 193 ? -11.467 11.536 -0.297 1.00 92.00 193 ASN A O 1
ATOM 1574 N N . LYS A 1 194 ? -10.891 13.713 -0.425 1.00 92.12 194 LYS A N 1
ATOM 1575 C CA . LYS A 1 194 ? -12.021 14.109 -1.284 1.00 92.12 194 LYS A CA 1
ATOM 1576 C C . LYS A 1 194 ? -12.106 13.240 -2.543 1.00 92.12 194 LYS A C 1
ATOM 1578 O O . LYS A 1 194 ? -13.156 12.663 -2.821 1.00 92.12 194 LYS A O 1
ATOM 1583 N N . ILE A 1 195 ? -10.999 13.113 -3.281 1.00 92.81 195 ILE A N 1
ATOM 1584 C CA . ILE A 1 195 ? -10.952 12.317 -4.516 1.00 92.81 195 ILE A CA 1
ATOM 1585 C C . ILE A 1 195 ? -11.288 10.850 -4.222 1.00 92.81 195 ILE A C 1
ATOM 1587 O O . ILE A 1 195 ? -12.122 10.253 -4.900 1.00 92.81 195 ILE A O 1
ATOM 1591 N N . CYS A 1 196 ? -10.657 10.253 -3.208 1.00 91.38 196 CYS A N 1
ATOM 1592 C CA . CYS A 1 196 ? -10.876 8.849 -2.867 1.00 91.38 196 CYS A CA 1
ATOM 1593 C C . CYS A 1 196 ? -12.303 8.571 -2.369 1.00 91.38 196 CYS A C 1
ATOM 1595 O O . CYS A 1 196 ? -12.852 7.523 -2.712 1.00 91.38 196 CYS A O 1
ATOM 1597 N N . GLY A 1 197 ? -12.918 9.502 -1.635 1.00 88.38 197 GLY A N 1
ATOM 1598 C CA . GLY A 1 197 ? -14.324 9.432 -1.233 1.00 88.38 197 GLY A CA 1
ATOM 1599 C C . GLY A 1 197 ? -15.263 9.451 -2.440 1.00 88.38 197 GLY A C 1
ATOM 1600 O O . GLY A 1 197 ? -16.074 8.541 -2.609 1.00 88.38 197 GLY A O 1
ATOM 1601 N N . GLN A 1 198 ? -15.073 10.403 -3.361 1.00 88.81 198 GLN A N 1
ATOM 1602 C CA . GLN A 1 198 ? -15.841 10.471 -4.613 1.00 88.81 198 GLN A CA 1
ATOM 1603 C C . GLN A 1 198 ? -15.687 9.201 -5.465 1.00 88.81 198 GLN A C 1
ATOM 1605 O O . GLN A 1 198 ? -16.662 8.710 -6.037 1.00 88.81 198 GLN A O 1
ATOM 1610 N N . LEU A 1 199 ? -14.478 8.634 -5.534 1.00 89.25 199 LEU A N 1
ATOM 1611 C CA . LEU A 1 199 ? -14.209 7.375 -6.238 1.00 89.25 199 LEU A CA 1
ATOM 1612 C C . LEU A 1 199 ? -14.888 6.171 -5.569 1.00 89.25 199 LEU A C 1
ATOM 1614 O O . LEU A 1 199 ? -15.377 5.278 -6.265 1.00 89.25 199 LEU A O 1
ATOM 1618 N N . ALA A 1 200 ? -14.931 6.132 -4.235 1.00 84.94 200 ALA A N 1
ATOM 1619 C CA . ALA A 1 200 ? -15.631 5.089 -3.491 1.00 84.94 200 ALA A CA 1
ATOM 1620 C C . ALA A 1 200 ? -17.148 5.162 -3.727 1.00 84.94 200 ALA A C 1
ATOM 1622 O O . ALA A 1 200 ? -17.773 4.142 -4.025 1.00 84.94 200 ALA A O 1
ATOM 1623 N N . GLU A 1 201 ? -17.732 6.363 -3.690 1.00 83.44 201 GLU A N 1
ATOM 1624 C CA . GLU A 1 201 ? -19.138 6.572 -4.046 1.00 83.44 201 GLU A CA 1
ATOM 1625 C C . GLU A 1 201 ? -19.441 6.190 -5.494 1.00 83.44 201 GLU A C 1
ATOM 1627 O O . GLU A 1 201 ? -20.469 5.573 -5.769 1.00 83.44 201 GLU A O 1
ATOM 1632 N N . PHE A 1 202 ? -18.564 6.564 -6.427 1.00 82.19 202 PHE A N 1
ATOM 1633 C CA . PHE A 1 202 ? -18.704 6.228 -7.841 1.00 82.19 202 PHE A CA 1
ATOM 1634 C C . PHE A 1 202 ? -18.740 4.713 -8.049 1.00 82.19 202 PHE A C 1
ATOM 1636 O O . PHE A 1 202 ? -19.585 4.208 -8.783 1.00 82.19 202 PHE A O 1
ATOM 1643 N N . LYS A 1 203 ? -17.864 3.979 -7.356 1.00 79.62 203 LYS A N 1
ATOM 1644 C CA . LYS A 1 203 ? -17.811 2.518 -7.419 1.00 79.62 203 LYS A CA 1
ATOM 1645 C C . LYS A 1 203 ? -19.044 1.849 -6.800 1.00 79.62 203 LYS A C 1
ATOM 1647 O O . LYS A 1 203 ? -19.499 0.830 -7.313 1.00 79.62 203 LYS A O 1
ATOM 1652 N N . ASN A 1 204 ? -19.558 2.395 -5.698 1.00 74.19 204 ASN A N 1
ATOM 1653 C CA . ASN A 1 204 ? -20.679 1.814 -4.952 1.00 74.19 204 ASN A CA 1
ATOM 1654 C C . ASN A 1 204 ? -22.059 2.243 -5.490 1.00 74.19 204 ASN A C 1
ATOM 1656 O O . ASN A 1 204 ? -23.071 1.615 -5.180 1.00 74.19 204 ASN A O 1
ATOM 1660 N N . GLY A 1 205 ? -22.128 3.323 -6.271 1.00 66.31 205 GLY A N 1
ATOM 1661 C CA . GLY A 1 205 ? -23.376 3.926 -6.718 1.00 66.31 205 GLY A CA 1
ATOM 1662 C C . GLY A 1 205 ? -23.895 3.385 -8.052 1.00 66.31 205 GLY A C 1
ATOM 1663 O O . GLY A 1 205 ? -23.303 3.620 -9.099 1.00 66.31 205 GLY A O 1
ATOM 1664 N N . ASN A 1 206 ? -25.112 2.827 -8.044 1.00 50.72 206 ASN A N 1
ATOM 1665 C CA . ASN A 1 206 ? -26.009 2.785 -9.212 1.00 50.72 206 ASN A CA 1
ATOM 1666 C C . ASN A 1 206 ? -26.498 4.216 -9.563 1.00 50.72 206 ASN A C 1
ATOM 1668 O O . ASN A 1 206 ? -27.697 4.502 -9.513 1.00 50.72 206 ASN A O 1
ATOM 1672 N N . LYS A 1 207 ? -25.591 5.169 -9.833 1.00 52.41 207 LYS A N 1
ATOM 1673 C CA . LYS A 1 207 ? -25.969 6.562 -10.138 1.00 52.41 207 LYS A CA 1
ATOM 1674 C C . LYS A 1 207 ? -26.570 6.650 -11.553 1.00 52.41 207 LYS A C 1
ATOM 1676 O O . LYS A 1 207 ? -26.144 5.963 -12.480 1.00 52.41 207 LYS A O 1
ATOM 1681 N N . LYS A 1 208 ? -27.604 7.487 -11.719 1.00 49.50 208 LYS A N 1
ATOM 1682 C CA . LYS A 1 208 ? -28.236 7.768 -13.024 1.00 49.50 208 LYS A CA 1
ATOM 1683 C C . LYS A 1 208 ? -27.196 8.382 -13.972 1.00 49.50 208 LYS A C 1
ATOM 1685 O O . LYS A 1 208 ? -26.322 9.114 -13.525 1.00 49.50 208 LYS A O 1
ATOM 1690 N N . VAL A 1 209 ? -27.333 8.144 -15.279 1.00 52.84 209 VAL A N 1
ATOM 1691 C CA . VAL A 1 209 ? -26.359 8.532 -16.328 1.00 52.84 209 VAL A CA 1
ATOM 1692 C C . VAL A 1 209 ? -25.875 9.992 -16.227 1.00 52.84 209 VAL A C 1
ATOM 1694 O O . VAL A 1 209 ? -24.691 10.248 -16.417 1.00 52.84 209 VAL A O 1
ATOM 1697 N N . ASN A 1 210 ? -26.744 10.935 -15.847 1.00 52.53 210 ASN A N 1
ATOM 1698 C CA . ASN A 1 210 ? -26.376 12.355 -15.730 1.00 52.53 210 ASN A CA 1
ATOM 1699 C C . ASN A 1 210 ? -25.516 12.688 -14.491 1.00 52.53 210 ASN A C 1
ATOM 1701 O O . ASN A 1 210 ? -24.707 13.609 -14.553 1.00 52.53 210 ASN A O 1
ATOM 1705 N N . ASP A 1 211 ? -25.661 11.950 -13.384 1.00 56.12 211 ASP A N 1
ATOM 1706 C CA . ASP A 1 211 ? -24.824 12.136 -12.184 1.00 56.12 211 ASP A CA 1
ATOM 1707 C C . ASP A 1 211 ? -23.429 11.531 -12.383 1.00 56.12 211 ASP A C 1
ATOM 1709 O O . ASP A 1 211 ? -22.444 12.018 -11.827 1.00 56.12 211 ASP A O 1
ATOM 1713 N N . VAL A 1 212 ? -23.341 10.477 -13.200 1.00 60.41 212 VAL A N 1
ATOM 1714 C CA . VAL A 1 212 ? -22.087 9.800 -13.551 1.00 60.41 212 VAL A CA 1
ATOM 1715 C C . VAL A 1 212 ? -21.162 10.748 -14.315 1.00 60.41 212 VAL A C 1
ATOM 1717 O O . VAL A 1 212 ? -20.021 10.938 -13.906 1.00 60.41 212 VAL A O 1
ATOM 1720 N N . GLU A 1 213 ? -21.664 11.410 -15.361 1.00 61.22 213 GLU A N 1
ATOM 1721 C CA . GLU A 1 213 ? -20.866 12.319 -16.198 1.00 61.22 213 GLU A CA 1
ATOM 1722 C C . GLU A 1 213 ? -20.340 13.541 -15.417 1.00 61.22 213 GLU A C 1
ATOM 1724 O O . GLU A 1 213 ? -19.174 13.922 -15.556 1.00 61.22 213 GLU A O 1
ATOM 1729 N N . TRP A 1 214 ? -21.163 14.118 -14.531 1.00 56.19 214 TRP A N 1
ATOM 1730 C CA . TRP A 1 214 ? -20.753 15.232 -13.669 1.00 56.19 214 TRP A CA 1
ATOM 1731 C C . TRP A 1 214 ? -19.686 14.820 -12.645 1.00 56.19 214 TRP A C 1
ATOM 1733 O O . TRP A 1 214 ? -18.669 15.501 -12.503 1.00 56.19 214 TRP A O 1
ATOM 1743 N N . THR A 1 215 ? -19.889 13.681 -11.972 1.00 65.25 215 THR A N 1
ATOM 1744 C CA . THR A 1 215 ? -18.958 13.164 -10.955 1.00 65.25 215 THR A CA 1
ATOM 1745 C C . THR A 1 215 ? -17.593 12.853 -11.572 1.00 65.25 215 THR A C 1
ATOM 1747 O O . THR A 1 215 ? -16.568 13.241 -11.016 1.00 65.25 215 THR A O 1
ATOM 1750 N N . THR A 1 216 ? -17.555 12.232 -12.757 1.00 73.81 216 THR A N 1
ATOM 1751 C CA . THR A 1 216 ? -16.294 11.964 -13.466 1.00 73.81 216 THR A CA 1
ATOM 1752 C C . THR A 1 216 ? -15.560 13.262 -13.822 1.00 73.81 216 THR A C 1
ATOM 1754 O O . THR A 1 216 ? -14.351 13.355 -13.622 1.00 73.81 216 THR A O 1
ATOM 1757 N N . SER A 1 217 ? -16.279 14.306 -14.255 1.00 81.31 217 SER A N 1
ATOM 1758 C CA . SER A 1 217 ? -15.669 15.607 -14.567 1.00 81.31 217 SER A CA 1
ATOM 1759 C C . SER A 1 217 ? -15.073 16.313 -13.343 1.00 81.31 217 SER A C 1
ATOM 1761 O O . SER A 1 217 ? -14.052 16.995 -13.467 1.00 81.31 217 SER A O 1
ATOM 1763 N N . GLU A 1 218 ? -15.694 16.191 -12.167 1.00 88.62 218 GLU A N 1
ATOM 1764 C CA . GLU A 1 218 ? -15.163 16.769 -10.928 1.00 88.62 218 GLU A CA 1
ATOM 1765 C C . GLU A 1 218 ? -13.927 16.014 -10.431 1.00 88.62 218 GLU A C 1
ATOM 1767 O O . GLU A 1 218 ? -12.898 16.645 -10.181 1.00 88.62 218 GLU A O 1
ATOM 1772 N N . ILE A 1 219 ? -13.993 14.678 -10.388 1.00 89.44 219 ILE A N 1
ATOM 1773 C CA . ILE A 1 219 ? -12.856 13.825 -10.016 1.00 89.44 219 ILE A CA 1
ATOM 1774 C C . ILE A 1 219 ? -11.648 14.139 -10.908 1.00 89.44 219 ILE A C 1
ATOM 1776 O O . ILE A 1 219 ? -10.536 14.296 -10.407 1.00 89.44 219 ILE A O 1
ATOM 1780 N N . ASP A 1 220 ? -11.845 14.292 -12.220 1.00 90.00 220 ASP A N 1
ATOM 1781 C CA . ASP A 1 220 ? -10.754 14.601 -13.148 1.00 90.00 220 ASP A CA 1
ATOM 1782 C C . ASP A 1 220 ? -10.131 15.985 -12.886 1.00 90.00 220 ASP A C 1
ATOM 1784 O O . ASP A 1 220 ? -8.909 16.143 -12.982 1.00 90.00 220 ASP A O 1
ATOM 1788 N N . LYS A 1 221 ? -10.931 16.996 -12.516 1.00 93.12 221 LYS A N 1
ATOM 1789 C CA . LYS A 1 221 ? -10.420 18.329 -12.139 1.00 93.12 221 LYS A CA 1
ATOM 1790 C C . LYS A 1 221 ? -9.602 18.271 -10.853 1.00 93.12 221 LYS A C 1
ATOM 1792 O O . LYS A 1 221 ? -8.527 18.872 -10.794 1.00 93.12 221 LYS A O 1
ATOM 1797 N N . ASP A 1 222 ? -10.077 17.534 -9.857 1.00 94.50 222 ASP A N 1
ATOM 1798 C CA . ASP A 1 222 ? -9.372 17.371 -8.588 1.00 94.50 222 ASP A CA 1
ATOM 1799 C C . ASP A 1 222 ? -8.091 16.541 -8.763 1.00 94.50 222 ASP A C 1
ATOM 1801 O O . ASP A 1 222 ? -7.045 16.904 -8.224 1.00 94.50 222 ASP A O 1
ATOM 1805 N N . MET A 1 223 ? -8.105 15.512 -9.617 1.00 94.62 223 MET A N 1
ATOM 1806 C CA . MET A 1 223 ? -6.904 14.767 -10.017 1.00 94.62 223 MET A CA 1
ATOM 1807 C C . MET A 1 223 ? -5.881 15.651 -10.738 1.00 94.62 223 MET A C 1
ATOM 1809 O O . MET A 1 223 ? -4.679 15.552 -10.479 1.00 94.62 223 MET A O 1
ATOM 1813 N N . GLN A 1 224 ? -6.327 16.551 -11.620 1.00 94.12 224 GLN A N 1
ATOM 1814 C CA . GLN A 1 224 ? -5.445 17.535 -12.253 1.00 94.12 224 GLN A CA 1
ATOM 1815 C C . GLN A 1 224 ? -4.861 18.519 -11.236 1.00 94.12 224 GLN A C 1
ATOM 1817 O O . GLN A 1 224 ? -3.695 18.900 -11.359 1.00 94.12 224 GLN A O 1
ATOM 1822 N N . LEU A 1 225 ? -5.645 18.945 -10.242 1.00 93.88 225 LEU A N 1
ATOM 1823 C CA . LEU A 1 225 ? -5.156 19.791 -9.155 1.00 93.88 225 LEU A CA 1
ATOM 1824 C C . LEU A 1 225 ? -4.111 19.053 -8.309 1.00 93.88 225 LEU A C 1
ATOM 1826 O O . LEU A 1 225 ? -3.052 19.617 -8.042 1.00 93.88 225 LEU A O 1
ATOM 1830 N N . LEU A 1 226 ? -4.359 17.786 -7.966 1.00 94.44 226 LEU A N 1
ATOM 1831 C CA . LEU A 1 226 ? -3.413 16.946 -7.233 1.00 94.44 226 LEU A CA 1
ATOM 1832 C C . LEU A 1 226 ? -2.094 16.822 -8.000 1.00 94.44 226 LEU A C 1
ATOM 1834 O O . LEU A 1 226 ? -1.030 17.086 -7.447 1.00 94.44 226 LEU A O 1
ATOM 1838 N N . LEU A 1 227 ? -2.156 16.505 -9.296 1.00 93.25 227 LEU A N 1
ATOM 1839 C CA . LEU A 1 227 ? -0.974 16.444 -10.157 1.00 93.25 227 LEU A CA 1
ATOM 1840 C C . LEU A 1 227 ? -0.219 17.773 -10.203 1.00 93.25 227 LEU A C 1
ATOM 1842 O O . LEU A 1 227 ? 1.008 17.772 -10.148 1.00 93.25 227 LEU A O 1
ATOM 1846 N N . LYS A 1 228 ? -0.923 18.909 -10.270 1.00 91.25 228 LYS A N 1
ATOM 1847 C CA . LYS A 1 228 ? -0.281 20.228 -10.227 1.00 91.25 228 LYS A CA 1
ATOM 1848 C C . LYS A 1 228 ? 0.471 20.437 -8.919 1.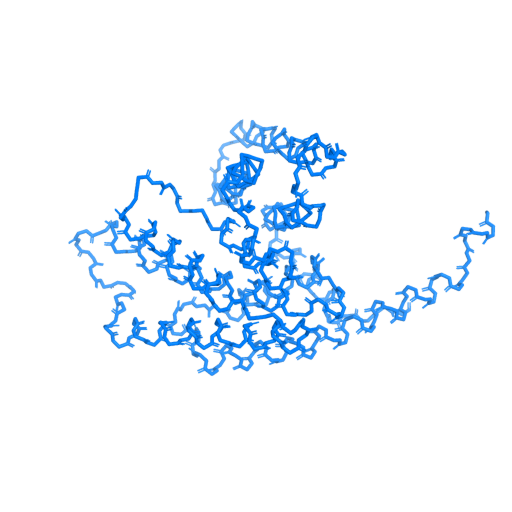00 91.25 228 LYS A C 1
ATOM 1850 O O . LYS A 1 228 ? 1.616 20.858 -8.987 1.00 91.25 228 LYS A O 1
ATOM 1855 N N . LEU A 1 229 ? -0.126 20.117 -7.770 1.00 89.88 229 LEU A N 1
ATOM 1856 C CA . LEU A 1 229 ? 0.522 20.257 -6.459 1.00 89.88 229 LEU A CA 1
ATOM 1857 C C . LEU A 1 229 ? 1.739 19.331 -6.314 1.00 89.88 229 LEU A C 1
ATOM 1859 O O . LEU A 1 229 ? 2.775 19.744 -5.799 1.00 89.88 229 LEU A O 1
ATOM 1863 N N . VAL A 1 230 ? 1.640 18.099 -6.820 1.00 89.56 230 VAL A N 1
ATOM 1864 C CA . VAL A 1 230 ? 2.718 17.102 -6.742 1.00 89.56 230 VAL A CA 1
ATOM 1865 C C . VAL A 1 230 ? 3.882 17.431 -7.678 1.00 89.56 230 VAL A C 1
ATOM 1867 O O . VAL A 1 230 ? 5.041 17.245 -7.309 1.00 89.56 230 VAL A O 1
ATOM 1870 N N . LEU A 1 231 ? 3.596 17.943 -8.879 1.00 87.81 231 LEU A N 1
ATOM 1871 C CA . LEU A 1 231 ? 4.608 18.296 -9.878 1.00 87.81 231 LEU A CA 1
ATOM 1872 C C . LEU A 1 231 ? 5.169 19.713 -9.707 1.00 87.81 231 LEU A C 1
ATOM 1874 O O . LEU A 1 231 ? 6.180 20.028 -10.339 1.00 87.81 231 LEU A O 1
ATOM 1878 N N . HIS A 1 232 ? 4.532 20.574 -8.903 1.00 81.25 232 HIS A N 1
ATOM 1879 C CA . HIS A 1 232 ? 4.993 21.947 -8.735 1.00 81.25 232 HIS A CA 1
ATOM 1880 C C . HIS A 1 232 ? 6.396 21.955 -8.107 1.00 81.25 232 HIS A C 1
ATOM 1882 O O . HIS A 1 232 ? 6.573 21.415 -7.008 1.00 81.25 232 HIS A O 1
ATOM 1888 N N . PRO A 1 233 ? 7.402 22.565 -8.761 1.00 65.31 233 PRO A N 1
ATOM 1889 C CA . PRO A 1 233 ? 8.704 22.757 -8.142 1.00 65.31 233 PRO A CA 1
ATOM 1890 C C . PRO A 1 233 ? 8.512 23.641 -6.908 1.00 65.31 233 PRO A C 1
ATOM 1892 O O . PRO A 1 233 ? 7.949 24.726 -7.017 1.00 65.31 233 PRO A O 1
ATOM 1895 N N . ASN A 1 234 ? 8.915 23.120 -5.746 1.00 61.47 234 ASN A N 1
ATOM 1896 C CA . ASN A 1 234 ? 8.659 23.649 -4.402 1.00 61.47 234 ASN A CA 1
ATOM 1897 C C . ASN A 1 234 ? 8.416 25.167 -4.354 1.00 61.47 234 ASN A C 1
ATOM 1899 O O . ASN A 1 234 ? 9.345 25.965 -4.483 1.00 61.47 234 ASN A O 1
ATOM 1903 N N . SER A 1 235 ? 7.164 25.564 -4.119 1.00 51.84 235 SER A N 1
ATOM 1904 C CA . SER A 1 235 ? 6.820 26.940 -3.774 1.00 51.84 235 SER A CA 1
ATOM 1905 C C . SER A 1 235 ? 7.318 27.214 -2.359 1.00 51.84 235 SER A C 1
ATOM 1907 O O . SER A 1 235 ? 6.657 26.825 -1.407 1.00 51.84 235 SER A O 1
ATOM 1909 N N . SER A 1 236 ? 8.505 27.810 -2.222 1.00 52.75 236 SER A N 1
ATOM 1910 C CA . SER A 1 236 ? 9.091 28.349 -0.975 1.00 52.75 236 SER A CA 1
ATOM 1911 C C . SER A 1 236 ? 9.090 27.465 0.290 1.00 52.75 236 SER A C 1
ATOM 1913 O O . SER A 1 236 ? 9.545 27.941 1.325 1.00 52.75 236 SER A O 1
ATOM 1915 N N . CYS A 1 237 ? 8.621 26.213 0.240 1.00 52.97 237 CYS A N 1
ATOM 1916 C CA . CYS A 1 237 ? 8.353 25.403 1.417 1.00 52.97 237 CYS A CA 1
ATOM 1917 C C . CYS A 1 237 ? 8.766 23.929 1.290 1.00 52.97 237 CYS A C 1
ATOM 1919 O O . CYS A 1 237 ? 8.848 23.361 0.202 1.00 52.97 237 CYS A O 1
ATOM 1921 N N . ASN A 1 238 ? 9.074 23.343 2.447 1.00 65.44 238 ASN A N 1
ATOM 1922 C CA . ASN A 1 238 ? 10.016 22.244 2.672 1.00 65.44 238 ASN A CA 1
ATOM 1923 C C . ASN A 1 238 ? 9.426 20.818 2.563 1.00 65.44 238 ASN A C 1
ATOM 1925 O O . ASN A 1 238 ? 10.049 19.873 3.057 1.00 65.44 238 ASN A O 1
ATOM 1929 N N . LEU A 1 239 ? 8.249 20.616 1.952 1.00 79.06 239 LEU A N 1
ATOM 1930 C CA . LEU A 1 239 ? 7.716 19.261 1.761 1.00 79.06 239 LEU A CA 1
ATOM 1931 C C . LEU A 1 239 ? 8.493 18.548 0.646 1.00 79.06 239 LEU A C 1
ATOM 1933 O O . LEU A 1 239 ? 8.594 19.053 -0.475 1.00 79.06 239 LEU A O 1
ATOM 1937 N N . SER A 1 240 ? 9.071 17.380 0.943 1.00 84.25 240 SER A N 1
ATOM 1938 C CA . SER A 1 240 ? 9.898 16.676 -0.038 1.00 84.25 240 SER A CA 1
ATOM 1939 C C . SER A 1 240 ? 9.058 16.181 -1.216 1.00 84.25 240 SER A C 1
ATOM 1941 O O . SER A 1 240 ? 7.880 15.840 -1.082 1.00 84.25 240 SER A O 1
ATOM 1943 N N . LYS A 1 241 ? 9.695 16.108 -2.388 1.00 86.81 241 LYS A N 1
ATOM 1944 C CA . LYS A 1 241 ? 9.080 15.549 -3.595 1.00 86.81 241 LYS A CA 1
ATOM 1945 C C . LYS A 1 241 ? 8.577 14.122 -3.358 1.00 86.81 241 LYS A C 1
ATOM 1947 O O . LYS A 1 241 ? 7.517 13.776 -3.865 1.00 86.81 241 LYS A O 1
ATOM 1952 N N . ASP A 1 242 ? 9.298 13.334 -2.563 1.00 88.94 242 ASP A N 1
ATOM 1953 C CA . ASP A 1 242 ? 8.921 11.955 -2.243 1.00 88.94 242 ASP A CA 1
ATOM 1954 C C . ASP A 1 242 ? 7.609 11.896 -1.453 1.00 88.94 242 ASP A C 1
ATOM 1956 O O . ASP A 1 242 ? 6.717 11.135 -1.820 1.00 88.94 242 ASP A O 1
ATOM 1960 N N . VAL A 1 243 ? 7.421 12.778 -0.459 1.00 89.88 243 VAL A N 1
ATOM 1961 C CA . VAL A 1 243 ? 6.155 12.857 0.293 1.00 89.88 243 VAL A CA 1
ATOM 1962 C C . VAL A 1 243 ? 4.987 13.204 -0.628 1.00 89.88 243 VAL A C 1
ATOM 1964 O O . VAL A 1 243 ? 3.946 12.547 -0.584 1.00 89.88 243 VAL A O 1
ATOM 1967 N N . LYS A 1 244 ? 5.162 14.201 -1.503 1.00 91.12 244 LYS A N 1
ATOM 1968 C CA . LYS A 1 244 ? 4.145 14.585 -2.496 1.00 91.12 244 LYS A CA 1
ATOM 1969 C C . LYS A 1 244 ? 3.825 13.430 -3.444 1.00 91.12 244 LYS A C 1
ATOM 1971 O O . LYS A 1 244 ? 2.661 13.169 -3.747 1.00 91.12 244 LYS A O 1
ATOM 1976 N N . GLN A 1 245 ? 4.853 12.715 -3.892 1.00 93.31 245 GLN A N 1
ATOM 1977 C CA . GLN A 1 245 ? 4.700 11.583 -4.792 1.00 93.31 245 GLN A CA 1
ATOM 1978 C C . GLN A 1 245 ? 3.891 10.451 -4.145 1.00 93.31 245 GLN A C 1
ATOM 1980 O O . GLN A 1 245 ? 3.073 9.841 -4.833 1.00 93.31 245 GLN A O 1
ATOM 1985 N N . THR A 1 246 ? 4.044 10.213 -2.838 1.00 95.31 246 THR A N 1
ATOM 1986 C CA . THR A 1 246 ? 3.251 9.220 -2.096 1.00 95.31 246 THR A CA 1
ATOM 1987 C C . THR A 1 246 ? 1.749 9.498 -2.189 1.00 95.31 246 THR A C 1
ATOM 1989 O O . THR A 1 246 ? 0.988 8.571 -2.467 1.00 95.31 246 THR A O 1
ATOM 1992 N N . PHE A 1 247 ? 1.310 10.757 -2.059 1.00 95.44 247 PHE A N 1
ATOM 1993 C CA . PHE A 1 247 ? -0.105 11.115 -2.246 1.00 95.44 247 PHE A CA 1
ATOM 1994 C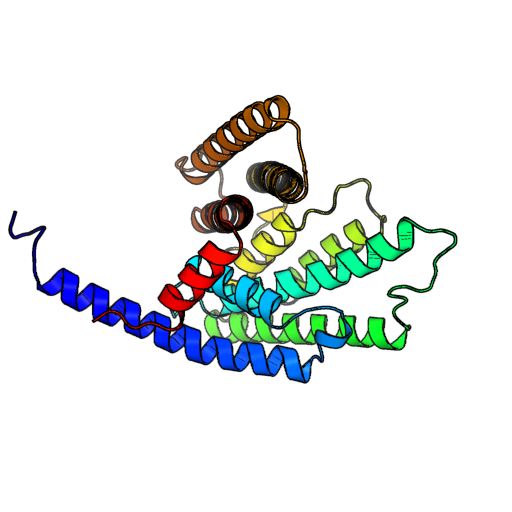 C . PHE A 1 247 ? -0.610 10.723 -3.634 1.00 95.44 247 PHE A C 1
ATOM 1996 O O . PHE A 1 247 ? -1.624 10.037 -3.758 1.00 95.44 247 PHE A O 1
ATOM 2003 N N . PHE A 1 248 ? 0.121 11.097 -4.688 1.00 95.88 248 PHE A N 1
ATOM 2004 C CA . PHE A 1 248 ? -0.273 10.745 -6.051 1.00 95.88 248 PHE A CA 1
ATOM 2005 C C . PHE A 1 248 ? -0.325 9.230 -6.265 1.00 95.88 248 PHE A C 1
ATOM 2007 O O . PHE A 1 248 ? -1.263 8.730 -6.883 1.00 95.88 248 PHE A O 1
ATOM 2014 N N . VAL A 1 249 ? 0.661 8.493 -5.747 1.00 96.88 249 VAL A N 1
ATOM 2015 C CA . VAL A 1 249 ? 0.719 7.030 -5.856 1.00 96.88 249 VAL A CA 1
ATOM 2016 C C . VAL A 1 249 ? -0.518 6.386 -5.226 1.00 96.88 249 VAL A C 1
ATOM 2018 O O . VAL A 1 249 ? -1.153 5.547 -5.870 1.00 96.88 249 VAL A O 1
ATOM 2021 N N . VAL A 1 250 ? -0.897 6.810 -4.018 1.00 97.19 250 VAL A N 1
ATOM 2022 C CA . VAL A 1 250 ? -2.074 6.278 -3.320 1.00 97.19 250 VAL A CA 1
ATOM 2023 C C . VAL A 1 250 ? -3.360 6.654 -4.054 1.00 97.19 250 VAL A C 1
ATOM 2025 O O . VAL A 1 250 ? -4.146 5.769 -4.383 1.00 97.19 250 VAL A O 1
ATOM 2028 N N . VAL A 1 251 ? -3.571 7.925 -4.401 1.00 96.38 251 VAL A N 1
ATOM 2029 C CA . VAL A 1 251 ? -4.812 8.351 -5.075 1.00 96.38 251 VAL A CA 1
ATOM 2030 C C . VAL A 1 251 ? -4.961 7.694 -6.452 1.00 96.38 251 VAL A C 1
ATOM 2032 O O . VAL A 1 251 ? -6.044 7.229 -6.806 1.00 96.38 251 VAL A O 1
ATOM 2035 N N . ARG A 1 252 ? -3.869 7.554 -7.216 1.00 95.88 252 ARG A N 1
ATOM 2036 C CA . ARG A 1 252 ? -3.871 6.834 -8.501 1.00 95.88 252 ARG A CA 1
ATOM 2037 C C . ARG A 1 252 ? -4.309 5.377 -8.338 1.00 95.88 252 ARG A C 1
ATOM 2039 O O . ARG A 1 252 ? -5.037 4.864 -9.185 1.00 95.88 252 ARG A O 1
ATOM 2046 N N . ALA A 1 253 ? -3.892 4.715 -7.260 1.00 96.31 253 ALA A N 1
ATOM 2047 C CA . ALA A 1 253 ? -4.323 3.357 -6.943 1.00 96.31 253 ALA A CA 1
ATOM 2048 C C . ALA A 1 253 ? -5.832 3.274 -6.642 1.00 96.31 253 ALA A C 1
ATOM 2050 O O . ALA A 1 253 ? -6.501 2.352 -7.115 1.00 96.31 253 ALA A O 1
ATOM 2051 N N . PHE A 1 254 ? -6.395 4.245 -5.915 1.00 93.62 254 PHE A N 1
ATOM 2052 C CA . PHE A 1 254 ? -7.846 4.332 -5.709 1.00 93.62 254 PHE A CA 1
ATOM 2053 C C . PHE A 1 254 ? -8.590 4.571 -7.026 1.00 93.62 254 PHE A C 1
ATOM 2055 O O . PHE A 1 254 ? -9.567 3.874 -7.304 1.00 93.62 254 PHE A O 1
ATOM 2062 N N . TYR A 1 255 ? -8.086 5.475 -7.871 1.00 93.56 255 TYR A N 1
ATOM 2063 C CA . TYR A 1 255 ? -8.663 5.749 -9.189 1.00 93.56 255 TYR A CA 1
ATOM 2064 C C . TYR A 1 255 ? -8.694 4.480 -10.046 1.00 93.56 255 TYR A C 1
ATOM 2066 O O . TYR A 1 255 ? -9.738 4.111 -10.578 1.00 93.56 255 TYR A O 1
ATOM 2074 N N . TYR A 1 256 ? -7.579 3.744 -10.107 1.00 94.81 256 TYR A N 1
ATOM 2075 C CA . TYR A 1 256 ? -7.497 2.456 -10.800 1.00 94.81 256 TYR A CA 1
ATOM 2076 C C . TYR A 1 256 ? -8.564 1.459 -10.308 1.00 94.81 256 TYR A C 1
ATOM 2078 O O . TYR A 1 256 ? -9.276 0.866 -11.119 1.00 94.81 256 TYR A O 1
ATOM 2086 N N . LYS A 1 257 ? -8.717 1.296 -8.985 1.00 92.31 257 LYS A N 1
ATOM 2087 C CA . LYS A 1 257 ? -9.683 0.356 -8.380 1.00 92.31 257 LYS A CA 1
ATOM 2088 C C . LYS A 1 257 ? -11.151 0.719 -8.625 1.00 92.31 257 LYS A C 1
ATOM 2090 O O . LYS A 1 257 ? -12.007 -0.157 -8.462 1.00 92.31 257 LYS A O 1
ATOM 2095 N N . ALA A 1 258 ? -11.441 1.991 -8.884 1.00 90.25 258 ALA A N 1
ATOM 2096 C CA . ALA A 1 258 ? -12.780 2.486 -9.191 1.00 90.25 258 ALA A CA 1
ATOM 2097 C C . ALA A 1 258 ? -13.074 2.441 -10.697 1.00 90.25 258 ALA A C 1
ATOM 2099 O O . ALA A 1 258 ? -14.214 2.214 -11.086 1.00 90.25 258 ALA A O 1
ATOM 2100 N N . TYR A 1 259 ? -12.049 2.626 -11.531 1.00 89.12 259 TYR A N 1
ATOM 2101 C CA . TYR A 1 259 ? -12.187 2.680 -12.983 1.00 89.12 259 TYR A CA 1
ATOM 2102 C C . TYR A 1 259 ? -12.320 1.297 -13.635 1.00 89.12 259 TYR A C 1
ATOM 2104 O O . TYR A 1 259 ? -13.124 1.120 -14.547 1.00 89.12 259 TYR A O 1
ATOM 2112 N N . PHE A 1 260 ? -11.528 0.314 -13.199 1.00 89.56 260 PHE A N 1
ATOM 2113 C CA . PHE A 1 260 ? -11.518 -1.016 -13.815 1.00 89.56 260 PHE A CA 1
ATOM 2114 C C . PHE A 1 260 ? -12.519 -1.974 -13.163 1.00 89.56 260 PHE A C 1
ATOM 2116 O O . PHE A 1 260 ? -12.632 -2.043 -11.937 1.00 89.56 260 PHE A O 1
ATOM 2123 N N . ALA A 1 261 ? -13.194 -2.771 -13.996 1.00 90.75 261 ALA A N 1
ATOM 2124 C CA . ALA A 1 261 ? -14.068 -3.845 -13.537 1.00 90.75 261 ALA A CA 1
ATOM 2125 C C . ALA A 1 261 ? -13.267 -4.983 -12.884 1.00 90.75 261 ALA A C 1
ATOM 2127 O O . ALA A 1 261 ? -12.094 -5.208 -13.201 1.00 90.75 261 ALA A O 1
ATOM 2128 N N . THR A 1 262 ? -13.913 -5.740 -11.996 1.00 90.38 262 THR A N 1
ATOM 2129 C CA . THR A 1 262 ? -13.273 -6.820 -11.228 1.00 90.38 262 THR A CA 1
ATOM 2130 C C . THR A 1 262 ? -12.603 -7.859 -12.131 1.00 90.38 262 THR A C 1
ATOM 2132 O O . THR A 1 262 ? -11.478 -8.262 -11.855 1.00 90.38 262 THR A O 1
ATOM 2135 N N . GLU A 1 263 ? -13.231 -8.244 -13.243 1.00 92.44 263 GLU A N 1
ATOM 2136 C CA . GLU A 1 263 ? -12.693 -9.235 -14.183 1.00 92.44 263 GLU A CA 1
ATOM 2137 C C . GLU A 1 263 ? -11.425 -8.730 -14.888 1.00 92.44 263 GLU A C 1
ATOM 2139 O O . GLU A 1 263 ? -10.488 -9.492 -15.137 1.00 92.44 263 GLU A O 1
ATOM 2144 N N . GLN A 1 264 ? -11.370 -7.428 -15.191 1.00 95.12 264 GLN A N 1
ATOM 2145 C CA . GLN A 1 264 ? -10.183 -6.804 -15.780 1.00 95.12 264 GLN A CA 1
ATOM 2146 C C . GLN A 1 264 ? -9.041 -6.764 -14.767 1.00 95.12 264 GLN A C 1
ATOM 2148 O O . GLN A 1 264 ? -7.907 -7.097 -15.105 1.00 95.12 264 GLN A O 1
ATOM 2153 N N . ILE A 1 265 ? -9.350 -6.407 -13.518 1.00 96.62 265 ILE A N 1
ATOM 2154 C CA . ILE A 1 265 ? -8.377 -6.406 -12.426 1.00 96.62 265 ILE A CA 1
ATOM 2155 C C . ILE A 1 265 ? -7.818 -7.817 -12.204 1.00 96.62 265 ILE A C 1
ATOM 2157 O O . ILE A 1 265 ? -6.604 -7.956 -12.090 1.00 96.62 265 ILE A O 1
ATOM 2161 N N . ASP A 1 266 ? -8.655 -8.857 -12.217 1.00 97.50 266 ASP A N 1
ATOM 2162 C CA . ASP A 1 266 ? -8.209 -10.249 -12.075 1.00 97.50 266 ASP A CA 1
ATOM 2163 C C . ASP A 1 266 ? -7.241 -10.648 -13.215 1.00 97.50 266 ASP A C 1
ATOM 2165 O O . ASP A 1 266 ? -6.204 -11.273 -12.970 1.00 97.50 266 ASP A O 1
ATOM 2169 N N . SER A 1 267 ? -7.501 -10.209 -14.455 1.00 98.00 267 SER A N 1
ATOM 2170 C CA . SER A 1 267 ? -6.564 -10.401 -15.575 1.00 98.00 267 SER A CA 1
ATOM 2171 C C . SER A 1 267 ? -5.253 -9.626 -15.391 1.00 98.00 267 SER A C 1
ATOM 2173 O O . SER A 1 267 ? -4.179 -10.153 -15.689 1.00 98.00 267 SER A O 1
ATOM 2175 N N . HIS A 1 268 ? -5.312 -8.391 -14.885 1.00 98.38 268 HIS A N 1
ATOM 2176 C CA . HIS A 1 268 ? -4.118 -7.596 -14.598 1.00 98.38 268 HIS A CA 1
ATOM 2177 C C . HIS A 1 268 ? -3.273 -8.227 -13.484 1.00 98.38 268 HIS A C 1
ATOM 2179 O O . HIS A 1 268 ? -2.054 -8.282 -13.619 1.00 98.38 268 HIS A O 1
ATOM 2185 N N . ILE A 1 269 ? -3.906 -8.758 -12.432 1.00 98.56 269 ILE A N 1
ATOM 2186 C CA . ILE A 1 269 ? -3.239 -9.495 -11.351 1.00 98.56 269 ILE A CA 1
ATOM 2187 C C . ILE A 1 269 ? -2.468 -10.687 -11.922 1.00 98.56 269 ILE A C 1
ATOM 2189 O O . ILE A 1 269 ? -1.274 -10.814 -11.649 1.00 98.56 269 ILE A O 1
ATOM 2193 N N . SER A 1 270 ? -3.123 -11.518 -12.745 1.00 98.12 270 SER A N 1
ATOM 2194 C CA . SER A 1 270 ? -2.489 -12.676 -13.399 1.00 98.12 270 SER A CA 1
ATOM 2195 C C . SER A 1 270 ? -1.225 -12.263 -14.150 1.00 98.12 270 SER A C 1
ATOM 2197 O O . SER A 1 270 ? -0.134 -12.764 -13.874 1.00 98.12 270 SER A O 1
ATOM 2199 N N . LYS A 1 271 ? -1.354 -11.260 -15.024 1.00 98.19 271 LYS A N 1
ATOM 2200 C CA . LYS A 1 271 ? -0.250 -10.787 -15.861 1.00 98.19 271 LYS A CA 1
ATOM 2201 C C . LYS A 1 271 ? 0.902 -10.203 -15.057 1.00 98.19 271 LYS A C 1
ATOM 2203 O O . LYS A 1 271 ? 2.055 -10.511 -15.325 1.00 98.19 271 LYS A O 1
ATOM 2208 N N . VAL A 1 272 ? 0.598 -9.341 -14.091 1.00 98.19 272 VAL A N 1
ATOM 2209 C CA . VAL A 1 272 ? 1.626 -8.561 -13.394 1.00 98.19 272 VAL A CA 1
ATOM 2210 C C . VAL A 1 272 ? 2.357 -9.388 -12.348 1.00 98.19 272 VAL A C 1
ATOM 2212 O O . VAL A 1 272 ? 3.573 -9.267 -12.219 1.00 98.19 272 VAL A O 1
ATOM 2215 N N . LEU A 1 273 ? 1.646 -10.235 -11.605 1.00 98.19 273 LEU A N 1
ATOM 2216 C CA . LEU A 1 273 ? 2.241 -10.979 -10.495 1.00 98.19 273 LEU A CA 1
ATOM 2217 C C . LEU A 1 273 ? 2.694 -12.386 -10.871 1.00 98.19 273 LEU A C 1
ATOM 2219 O O . LEU A 1 273 ? 3.601 -12.905 -10.222 1.00 98.19 273 LEU A O 1
ATOM 2223 N N . PHE A 1 274 ? 2.091 -13.020 -11.880 1.00 98.00 274 PHE A N 1
ATOM 2224 C CA . PHE A 1 274 ? 2.239 -14.466 -12.079 1.00 98.00 274 PHE A CA 1
ATOM 2225 C C . PHE A 1 274 ? 2.695 -14.882 -13.484 1.00 98.00 274 PHE A C 1
ATOM 2227 O O . PHE A 1 274 ? 3.152 -16.013 -13.653 1.00 98.00 274 PHE A O 1
ATOM 2234 N N . GLU A 1 275 ? 2.658 -13.988 -14.473 1.00 98.06 275 GLU A N 1
ATOM 2235 C CA . GLU A 1 275 ? 3.127 -14.265 -15.835 1.00 98.06 275 GLU A CA 1
ATOM 2236 C C . GLU A 1 275 ? 4.458 -13.553 -16.110 1.00 98.06 275 GLU A C 1
ATOM 2238 O O . GLU A 1 275 ? 4.539 -12.325 -16.122 1.00 98.06 275 GLU A O 1
ATOM 2243 N N . LYS A 1 276 ? 5.525 -14.323 -16.347 1.00 96.50 276 LYS A N 1
ATOM 2244 C CA . LYS A 1 276 ? 6.841 -13.763 -16.688 1.00 96.50 276 LYS A CA 1
ATOM 2245 C C . LYS A 1 276 ? 6.843 -13.149 -18.083 1.00 96.50 276 LYS A C 1
ATOM 2247 O O . LYS A 1 276 ? 6.221 -13.671 -19.008 1.00 96.50 276 LYS A O 1
ATOM 2252 N N . VAL A 1 277 ? 7.640 -12.101 -18.259 1.00 95.81 277 VAL A N 1
ATOM 2253 C CA . VAL A 1 277 ? 7.894 -11.505 -19.573 1.00 95.81 277 VAL A CA 1
ATOM 2254 C C . VAL A 1 277 ? 8.934 -12.347 -20.314 1.00 95.81 277 VAL A C 1
ATOM 2256 O O . VAL A 1 277 ? 10.021 -12.595 -19.784 1.00 95.81 277 VAL A O 1
ATOM 2259 N N . VAL A 1 278 ? 8.593 -12.784 -21.531 1.00 89.56 278 VAL A N 1
ATOM 2260 C CA . VAL A 1 278 ? 9.436 -13.611 -22.420 1.00 89.56 278 VAL A CA 1
ATOM 2261 C C . VAL A 1 278 ? 10.089 -12.766 -23.502 1.00 89.56 278 VAL A C 1
ATOM 2263 O O . VAL A 1 278 ? 9.446 -11.843 -24.049 1.00 89.56 278 VAL A O 1
#